Protein AF-A0A414M1F5-F1 (afdb_monomer_lite)

Structure (mmCIF, N/CA/C/O backbone):
data_AF-A0A414M1F5-F1
#
_entry.id   AF-A0A414M1F5-F1
#
loop_
_atom_site.group_PDB
_atom_site.id
_atom_site.type_symbol
_atom_site.label_atom_id
_atom_site.label_alt_id
_atom_site.label_comp_id
_atom_site.label_asym_id
_atom_site.label_entity_id
_atom_site.label_seq_id
_atom_site.pdbx_PDB_ins_code
_atom_site.Cartn_x
_atom_site.Cartn_y
_atom_site.Cartn_z
_atom_site.occupancy
_atom_site.B_iso_or_equiv
_atom_site.auth_seq_id
_atom_site.auth_comp_id
_atom_site.auth_asym_id
_atom_site.auth_atom_id
_atom_site.pdbx_PDB_model_num
ATOM 1 N N . MET A 1 1 ? 7.563 -24.458 -7.214 1.00 46.31 1 MET A N 1
ATOM 2 C CA . MET A 1 1 ? 6.543 -23.396 -7.310 1.00 46.31 1 MET A CA 1
ATOM 3 C C . MET A 1 1 ? 5.554 -23.641 -6.189 1.00 46.31 1 MET A C 1
ATOM 5 O O . MET A 1 1 ? 4.882 -24.664 -6.227 1.00 46.31 1 MET A O 1
ATOM 9 N N . GLN A 1 2 ? 5.560 -22.807 -5.148 1.00 56.53 2 GLN A N 1
ATOM 10 C CA . GLN A 1 2 ? 4.438 -22.775 -4.206 1.00 56.53 2 GLN A CA 1
ATOM 11 C C . GLN A 1 2 ? 3.261 -22.106 -4.922 1.00 56.53 2 GLN A C 1
ATOM 13 O O . GLN A 1 2 ? 3.472 -21.216 -5.740 1.00 56.53 2 GLN A O 1
ATOM 18 N N . ALA A 1 3 ? 2.054 -22.617 -4.702 1.00 73.62 3 ALA A N 1
ATOM 19 C CA . ALA A 1 3 ? 0.845 -22.009 -5.234 1.00 73.62 3 ALA A CA 1
ATOM 20 C C . ALA A 1 3 ? 0.435 -20.834 -4.340 1.00 73.62 3 ALA A C 1
ATOM 22 O O . ALA A 1 3 ? 0.596 -20.912 -3.120 1.00 73.62 3 ALA A O 1
ATOM 23 N N . GLN A 1 4 ? -0.138 -19.795 -4.949 1.00 88.19 4 GLN A N 1
ATOM 24 C CA . GLN A 1 4 ? -0.759 -18.681 -4.243 1.00 88.19 4 GLN A CA 1
ATOM 25 C C . GLN A 1 4 ? -1.684 -19.191 -3.128 1.00 88.19 4 GLN A C 1
ATOM 27 O O . GLN A 1 4 ? -2.589 -19.995 -3.374 1.00 88.19 4 GLN A O 1
ATOM 32 N N . THR A 1 5 ? -1.492 -18.695 -1.907 1.00 95.50 5 THR A N 1
ATOM 33 C CA . THR A 1 5 ? -2.385 -18.970 -0.779 1.00 95.50 5 THR A CA 1
ATOM 34 C C . THR A 1 5 ? -3.384 -17.830 -0.629 1.00 95.50 5 THR A C 1
ATOM 36 O O . THR A 1 5 ? -3.010 -16.667 -0.485 1.00 95.50 5 THR A O 1
ATOM 39 N N . VAL A 1 6 ? -4.673 -18.169 -0.647 1.00 96.81 6 VAL A N 1
ATOM 40 C CA . VAL A 1 6 ? -5.775 -17.216 -0.474 1.00 96.81 6 VAL A CA 1
ATOM 41 C C . VAL A 1 6 ? -6.563 -17.593 0.771 1.00 96.81 6 VAL A C 1
ATOM 43 O O . VAL A 1 6 ? -7.224 -18.630 0.811 1.00 96.81 6 VAL A O 1
ATOM 46 N N . VAL A 1 7 ? -6.511 -16.741 1.792 1.00 97.75 7 VAL A N 1
ATOM 47 C CA . VAL A 1 7 ? -7.348 -16.872 2.988 1.00 97.75 7 VAL A CA 1
ATOM 48 C C . VAL A 1 7 ? -8.573 -15.982 2.818 1.00 97.75 7 VAL A C 1
ATOM 50 O O . VAL A 1 7 ? -8.458 -14.765 2.663 1.00 97.75 7 VAL A O 1
ATOM 53 N N . HIS A 1 8 ? -9.753 -16.596 2.841 1.00 97.56 8 HIS A N 1
ATOM 54 C CA . HIS A 1 8 ? -11.030 -15.901 2.694 1.00 97.56 8 HIS A CA 1
ATOM 55 C C . HIS A 1 8 ? -11.435 -15.155 3.976 1.00 97.56 8 HIS A C 1
ATOM 57 O O . HIS A 1 8 ? -11.088 -15.616 5.070 1.00 97.56 8 HIS A O 1
ATOM 63 N N . PRO A 1 9 ? -12.207 -14.054 3.861 1.00 97.50 9 PRO A N 1
ATOM 64 C CA . PRO A 1 9 ? -12.799 -13.349 4.993 1.00 97.50 9 PRO A CA 1
ATOM 65 C C . PRO A 1 9 ? -13.474 -14.285 6.001 1.00 97.50 9 PRO A C 1
ATOM 67 O O . PRO A 1 9 ? -14.174 -15.219 5.603 1.00 97.50 9 PRO A O 1
ATOM 70 N N . SER A 1 10 ? -13.292 -14.029 7.300 1.00 97.06 10 SER A N 1
ATOM 71 C CA . SER A 1 10 ? -13.981 -14.803 8.349 1.00 97.06 10 SER A CA 1
ATOM 72 C C . SER A 1 10 ? -15.424 -14.334 8.583 1.00 97.06 10 SER A C 1
ATOM 74 O O . SER A 1 10 ? -16.240 -15.064 9.147 1.00 97.06 10 SER A O 1
ATOM 76 N N . ILE A 1 11 ? -15.753 -13.134 8.097 1.00 96.88 11 ILE A N 1
ATOM 77 C CA . ILE A 1 11 ? -17.071 -12.505 8.189 1.00 96.88 11 ILE A CA 1
ATOM 78 C C . ILE A 1 11 ? -17.632 -12.196 6.799 1.00 96.88 11 ILE A C 1
ATOM 80 O O . ILE A 1 11 ? -16.890 -12.024 5.833 1.00 96.88 11 ILE A O 1
ATOM 84 N N . LYS A 1 12 ? -18.961 -12.096 6.697 1.00 95.12 12 LYS A N 1
ATOM 85 C CA . LYS A 1 12 ? -19.650 -11.649 5.479 1.00 95.12 12 LYS A CA 1
ATOM 86 C C . LYS A 1 12 ? -20.003 -10.174 5.595 1.00 95.12 12 LYS A C 1
ATOM 88 O O . LYS A 1 12 ? -20.662 -9.775 6.551 1.00 95.12 12 LYS A O 1
ATOM 93 N N . THR A 1 13 ? -19.606 -9.393 4.604 1.00 96.75 13 THR A N 1
ATOM 94 C CA . THR A 1 13 ? -19.747 -7.932 4.583 1.00 96.75 13 THR A CA 1
ATOM 95 C C . THR A 1 13 ? -20.212 -7.478 3.204 1.00 96.75 13 THR A C 1
ATOM 97 O O . THR A 1 13 ? -20.146 -8.250 2.251 1.00 96.75 13 THR A O 1
ATOM 100 N N . LYS A 1 14 ? -20.740 -6.252 3.090 1.00 96.81 14 LYS A N 1
ATOM 101 C CA . LYS A 1 14 ? -21.247 -5.727 1.805 1.00 96.81 14 LYS A CA 1
ATOM 102 C C . LYS A 1 14 ? -20.139 -5.556 0.768 1.00 96.81 14 LYS A C 1
ATOM 104 O O . LYS A 1 14 ? -20.371 -5.753 -0.414 1.00 96.81 14 LYS A O 1
ATOM 109 N N . THR A 1 15 ? -18.955 -5.200 1.233 1.00 98.25 15 THR A N 1
ATOM 110 C CA . THR A 1 15 ? -17.726 -5.018 0.463 1.00 98.25 15 THR A CA 1
ATOM 111 C C . THR A 1 15 ? -16.600 -5.759 1.170 1.00 98.25 15 THR A C 1
ATOM 113 O O . THR A 1 15 ? -16.768 -6.219 2.305 1.00 98.25 15 THR A O 1
ATOM 116 N N . THR A 1 16 ? -15.467 -5.934 0.500 1.00 98.50 16 THR A N 1
ATOM 117 C CA . THR A 1 16 ? -14.313 -6.641 1.061 1.00 98.50 16 THR A CA 1
ATOM 118 C C . THR A 1 16 ? -13.025 -5.857 0.892 1.00 98.50 16 THR A C 1
ATOM 120 O O . THR A 1 16 ? -12.917 -4.966 0.054 1.00 98.50 16 THR A O 1
ATOM 123 N N . PHE A 1 17 ? -12.031 -6.222 1.689 1.00 98.69 17 PHE A N 1
ATOM 124 C CA . PHE A 1 17 ? -10.688 -5.664 1.658 1.00 98.69 17 PHE A CA 1
ATOM 125 C C . PHE A 1 17 ? -9.662 -6.763 1.377 1.00 98.69 17 PHE A C 1
ATOM 127 O O . PHE A 1 17 ? -9.921 -7.935 1.659 1.00 98.69 17 PHE A O 1
ATOM 134 N N . ALA A 1 18 ? -8.492 -6.413 0.847 1.00 98.75 18 ALA A N 1
ATOM 135 C CA . ALA A 1 18 ? -7.411 -7.368 0.608 1.00 98.75 18 ALA A CA 1
ATOM 136 C C . ALA A 1 18 ? -6.097 -6.925 1.255 1.00 98.75 18 ALA A C 1
ATOM 138 O O . ALA A 1 18 ? -5.624 -5.810 1.055 1.00 98.75 18 ALA A O 1
ATOM 139 N N . ILE A 1 19 ? -5.462 -7.841 1.978 1.00 98.81 19 ILE A N 1
ATOM 140 C CA . ILE A 1 19 ? -4.058 -7.740 2.364 1.00 98.81 19 ILE A CA 1
ATOM 141 C C . ILE A 1 19 ? -3.258 -8.572 1.366 1.00 98.81 19 ILE A C 1
ATOM 143 O O . ILE A 1 19 ? -3.461 -9.781 1.272 1.00 98.81 19 ILE A O 1
ATOM 147 N N . VAL A 1 20 ? -2.355 -7.933 0.630 1.00 98.75 20 VAL A N 1
ATOM 148 C CA . VAL A 1 20 ? -1.425 -8.596 -0.291 1.00 98.75 20 VAL A CA 1
ATOM 149 C C . VAL A 1 20 ? -0.049 -8.594 0.352 1.00 98.75 20 VAL A C 1
ATOM 151 O O . VAL A 1 20 ? 0.476 -7.524 0.657 1.00 98.75 20 VAL A O 1
ATOM 154 N N . VAL A 1 21 ? 0.539 -9.767 0.568 1.00 98.56 21 VAL A N 1
ATOM 155 C CA . VAL A 1 21 ? 1.833 -9.900 1.250 1.00 98.56 21 VAL A CA 1
ATOM 156 C C . VAL A 1 21 ? 2.727 -10.914 0.548 1.00 98.56 21 VAL A C 1
ATOM 158 O O . VAL A 1 21 ? 2.237 -11.914 0.020 1.00 98.56 21 VAL A O 1
ATOM 161 N N . ASP A 1 22 ? 4.034 -10.648 0.511 1.00 97.06 22 ASP A N 1
ATOM 162 C CA . ASP A 1 22 ? 5.004 -11.625 0.024 1.00 97.06 22 ASP A CA 1
ATOM 163 C C . ASP A 1 22 ? 5.234 -12.743 1.055 1.00 97.06 22 ASP A C 1
ATOM 165 O O . ASP A 1 22 ? 5.159 -12.519 2.267 1.00 97.06 22 ASP A O 1
ATOM 169 N N . GLN A 1 23 ? 5.532 -13.954 0.580 1.00 96.75 23 GLN A N 1
ATOM 170 C CA . GLN A 1 23 ? 5.700 -15.130 1.437 1.00 96.75 23 GLN A CA 1
ATOM 171 C C . GLN A 1 23 ? 6.713 -14.894 2.564 1.00 96.75 23 GLN A C 1
ATOM 173 O O . GLN A 1 23 ? 6.471 -15.285 3.704 1.00 96.75 23 GLN A O 1
ATOM 178 N N . LYS A 1 24 ? 7.830 -14.216 2.275 1.00 95.88 24 LYS A N 1
ATOM 179 C CA . LYS A 1 24 ? 8.897 -14.032 3.257 1.00 95.88 24 LYS A CA 1
ATOM 180 C C . LYS A 1 24 ? 8.472 -13.077 4.373 1.00 95.88 24 LYS A C 1
ATOM 182 O O . LYS A 1 24 ? 8.714 -13.373 5.543 1.00 95.88 24 LYS A O 1
ATOM 187 N N . SER A 1 25 ? 7.821 -11.966 4.036 1.00 96.81 25 SER A N 1
ATOM 188 C CA . SER A 1 25 ? 7.257 -11.045 5.029 1.00 96.81 25 SER A CA 1
ATOM 189 C C . SER A 1 25 ? 6.137 -11.692 5.838 1.00 96.81 25 SER A C 1
ATOM 191 O O . SER A 1 25 ? 6.035 -11.431 7.038 1.00 96.81 25 SER A O 1
ATOM 193 N N . TYR A 1 26 ? 5.328 -12.560 5.218 1.00 98.00 26 TYR A N 1
ATOM 194 C CA . TYR A 1 26 ? 4.320 -13.327 5.946 1.00 98.00 26 TYR A CA 1
ATOM 195 C C . TYR A 1 26 ? 4.962 -14.275 6.959 1.00 98.00 26 TYR A C 1
ATOM 197 O O . TYR A 1 26 ? 4.590 -14.245 8.126 1.00 98.00 26 TYR A O 1
ATOM 205 N N . ASP A 1 27 ? 5.968 -15.052 6.559 1.00 97.69 27 ASP A N 1
ATOM 206 C CA . ASP A 1 27 ? 6.644 -15.997 7.454 1.00 97.69 27 ASP A CA 1
ATOM 207 C C . ASP A 1 27 ? 7.286 -15.296 8.665 1.00 97.69 27 ASP A C 1
ATOM 209 O O . ASP A 1 27 ? 7.247 -15.809 9.782 1.00 97.69 27 ASP A O 1
ATOM 213 N N . GLU A 1 28 ? 7.842 -14.099 8.461 1.00 97.94 28 GLU A N 1
ATOM 214 C CA . GLU A 1 28 ? 8.543 -13.329 9.497 1.00 97.94 28 GLU A CA 1
ATOM 215 C C . GLU A 1 28 ? 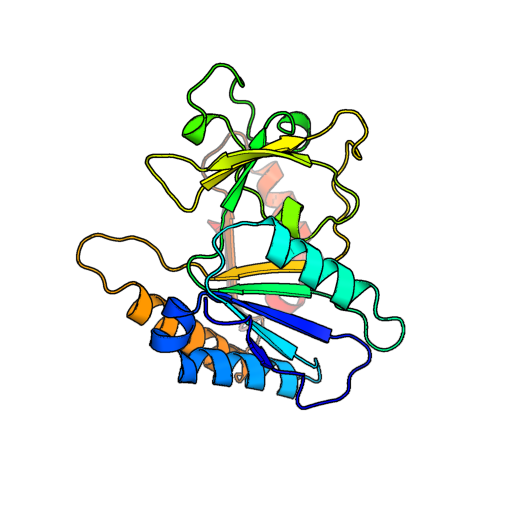7.618 -12.510 10.418 1.00 97.94 28 GLU A C 1
ATOM 217 O O . GLU A 1 28 ? 8.030 -12.122 11.517 1.00 97.94 28 GLU A O 1
ATOM 222 N N . ALA A 1 29 ? 6.392 -12.202 9.985 1.00 98.12 29 ALA A N 1
ATOM 223 C CA . ALA A 1 29 ? 5.456 -11.330 10.708 1.00 98.12 29 ALA A CA 1
ATOM 224 C C . ALA A 1 29 ? 4.023 -11.890 10.766 1.00 98.12 29 ALA A C 1
ATOM 226 O O . ALA A 1 29 ? 3.057 -11.134 10.903 1.00 98.12 29 ALA A O 1
ATOM 227 N N . LYS A 1 30 ? 3.875 -13.216 10.657 1.00 98.25 30 LYS A N 1
ATOM 228 C CA . LYS A 1 30 ? 2.584 -13.912 10.556 1.00 98.25 30 LYS A CA 1
ATOM 229 C C . LYS A 1 30 ? 1.593 -13.484 11.631 1.00 98.25 30 LYS A C 1
ATOM 231 O O . LYS A 1 30 ? 0.482 -13.076 11.310 1.00 98.25 30 LYS A O 1
ATOM 236 N N . SER A 1 31 ? 2.002 -13.539 12.900 1.00 98.44 31 SER A N 1
ATOM 237 C CA . SER A 1 31 ? 1.142 -13.184 14.036 1.00 98.44 31 SER A CA 1
ATOM 238 C C . SER A 1 31 ? 0.612 -11.756 13.949 1.00 98.44 31 SER A C 1
ATOM 240 O O . SER A 1 31 ? -0.554 -11.502 14.245 1.00 98.44 31 SER A O 1
ATOM 242 N N . GLU A 1 32 ? 1.457 -10.817 13.537 1.00 98.69 32 GLU A N 1
ATOM 243 C CA . GLU A 1 32 ? 1.132 -9.403 13.438 1.00 98.69 32 GLU A CA 1
ATOM 244 C C . GLU A 1 32 ? 0.239 -9.109 12.228 1.00 98.69 32 GLU A C 1
ATOM 246 O O . GLU A 1 32 ? -0.694 -8.314 12.345 1.00 98.69 32 GLU A O 1
ATOM 251 N N . ILE A 1 33 ? 0.469 -9.778 11.095 1.00 98.69 33 ILE A N 1
ATOM 252 C CA . ILE A 1 33 ? -0.379 -9.676 9.899 1.00 98.69 33 ILE A CA 1
ATOM 253 C C . ILE A 1 33 ? -1.763 -10.275 10.171 1.00 98.69 33 ILE A C 1
ATOM 255 O O . ILE A 1 33 ? -2.776 -9.644 9.863 1.00 98.69 33 ILE A O 1
ATOM 259 N N . ASP A 1 34 ? -1.827 -11.448 10.805 1.00 98.56 34 ASP A N 1
ATOM 260 C CA . ASP A 1 34 ? -3.087 -12.102 11.167 1.00 98.56 34 ASP A CA 1
ATOM 261 C C . ASP A 1 34 ? -3.871 -11.263 12.200 1.00 98.56 34 ASP A C 1
ATOM 263 O O . ASP A 1 34 ? -5.095 -11.110 12.095 1.00 98.56 34 ASP A O 1
ATOM 267 N N . ALA A 1 35 ? -3.181 -10.644 13.167 1.00 98.56 35 ALA A N 1
ATOM 268 C CA . ALA A 1 35 ? -3.791 -9.714 14.119 1.00 98.56 35 ALA A CA 1
ATOM 269 C C . ALA A 1 35 ? -4.300 -8.435 13.436 1.00 98.56 35 ALA A C 1
ATOM 271 O O . ALA A 1 35 ? -5.403 -7.972 13.739 1.00 98.56 35 ALA A O 1
ATOM 272 N N . TYR A 1 36 ? -3.534 -7.889 12.488 1.00 98.56 36 TYR A N 1
ATOM 273 C CA . TYR A 1 36 ? -3.937 -6.731 11.696 1.00 98.56 36 TYR A CA 1
ATOM 274 C C . TYR A 1 36 ? -5.187 -7.024 10.867 1.00 98.56 36 TYR A C 1
ATOM 276 O O . TYR A 1 36 ? -6.175 -6.295 10.982 1.00 98.56 36 TYR A O 1
ATOM 284 N N . ARG A 1 37 ? -5.210 -8.151 10.149 1.00 98.50 37 ARG A N 1
ATOM 285 C CA . ARG A 1 37 ? -6.401 -8.650 9.452 1.00 98.50 37 ARG A CA 1
ATOM 286 C C . ARG A 1 37 ? -7.607 -8.753 10.384 1.00 98.50 37 ARG A C 1
ATOM 288 O O . ARG A 1 37 ? -8.668 -8.211 10.088 1.00 98.50 37 ARG A O 1
ATOM 295 N N . THR A 1 38 ? -7.429 -9.402 11.534 1.00 98.31 38 THR A N 1
ATOM 296 C CA . THR A 1 38 ? -8.493 -9.576 12.533 1.00 98.31 38 THR A CA 1
ATOM 297 C C . THR A 1 38 ? -9.021 -8.228 13.034 1.00 98.31 38 THR A C 1
ATOM 299 O O . THR A 1 38 ? -10.219 -8.077 13.258 1.00 98.31 38 THR A O 1
ATOM 302 N N . SER A 1 39 ? -8.151 -7.226 13.202 1.00 97.88 39 SER A N 1
ATOM 303 C CA . SER A 1 39 ? -8.564 -5.881 13.626 1.00 97.88 39 SER A CA 1
ATOM 304 C C . SER A 1 39 ? -9.438 -5.162 12.593 1.00 97.88 39 SER A C 1
ATOM 306 O O . SER A 1 39 ? -10.315 -4.397 12.981 1.00 97.88 39 SER A O 1
ATOM 308 N N . ILE A 1 40 ? -9.239 -5.426 11.297 1.00 97.75 40 ILE A N 1
ATOM 309 C CA . ILE A 1 40 ? -10.083 -4.887 10.220 1.00 97.75 40 ILE A CA 1
ATOM 310 C C . ILE A 1 40 ? -11.445 -5.586 10.228 1.00 97.75 40 ILE A C 1
ATOM 312 O O . ILE A 1 40 ? -12.479 -4.923 10.214 1.00 97.75 40 ILE A O 1
ATOM 316 N N . GLU A 1 41 ? -11.462 -6.915 10.341 1.00 97.94 41 GLU A N 1
ATOM 317 C CA . GLU A 1 41 ? -12.718 -7.673 10.370 1.00 97.94 41 GLU A CA 1
ATOM 318 C C . GLU A 1 41 ? -13.579 -7.335 11.597 1.00 97.94 41 GLU A C 1
ATOM 320 O O . GLU A 1 41 ? -14.802 -7.276 11.490 1.00 97.94 41 GLU A O 1
ATOM 325 N N . LYS A 1 42 ? -12.974 -7.015 12.7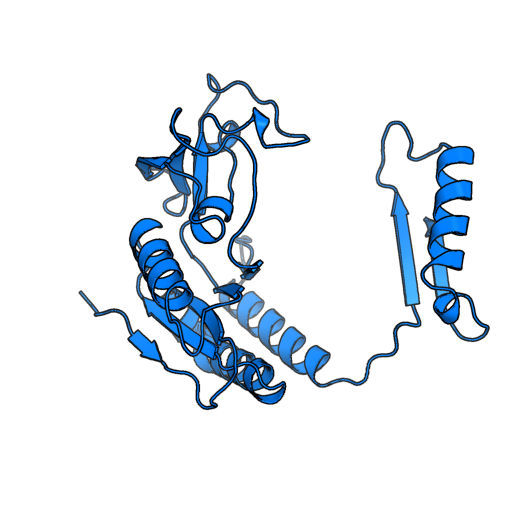47 1.00 96.31 42 LYS A N 1
ATOM 326 C CA . LYS A 1 42 ? -13.711 -6.545 13.936 1.00 96.31 42 LYS A CA 1
ATOM 327 C C . LYS A 1 42 ? -14.528 -5.269 13.701 1.00 96.31 42 LYS A C 1
ATOM 329 O O . LYS A 1 42 ? -15.514 -5.066 14.401 1.00 96.31 42 LYS A O 1
ATOM 334 N N . GLU A 1 43 ? -14.153 -4.440 12.729 1.00 94.19 43 GLU A N 1
ATOM 335 C CA . GLU A 1 43 ? -14.904 -3.236 12.341 1.00 94.19 43 GLU A CA 1
ATOM 336 C C . GLU A 1 43 ? -15.947 -3.497 11.247 1.00 94.19 43 GLU A C 1
ATOM 338 O O . GLU A 1 43 ? -16.596 -2.571 10.769 1.00 94.19 43 GLU A O 1
ATOM 343 N N . GLY A 1 44 ? -16.148 -4.760 10.865 1.00 96.62 44 GLY A N 1
ATOM 344 C CA . GLY A 1 44 ? -17.172 -5.136 9.898 1.00 96.62 44 GLY A CA 1
ATOM 345 C C . GLY A 1 44 ? -16.728 -5.020 8.443 1.00 96.62 44 GLY A C 1
ATOM 346 O O . GLY A 1 44 ? -17.583 -4.834 7.578 1.00 96.62 44 GLY A O 1
ATOM 347 N N . LEU A 1 45 ? -15.428 -5.171 8.160 1.00 97.94 45 LEU A N 1
ATOM 348 C CA . LEU A 1 45 ? -14.891 -5.250 6.799 1.00 97.94 45 LEU A CA 1
ATOM 349 C C . LEU A 1 45 ? -14.189 -6.596 6.557 1.00 97.94 45 LEU A C 1
ATOM 351 O O . LEU A 1 45 ? -13.091 -6.852 7.055 1.00 97.94 45 LEU A O 1
ATOM 355 N N . GLY A 1 46 ? -14.840 -7.482 5.800 1.00 98.31 46 GLY A N 1
ATOM 356 C CA . GLY A 1 46 ? -14.337 -8.818 5.495 1.00 98.31 46 GLY A CA 1
ATOM 357 C C . GLY A 1 46 ? -13.040 -8.736 4.702 1.00 98.31 46 GLY A C 1
ATOM 358 O O . GLY A 1 46 ? -12.989 -8.066 3.672 1.00 98.31 46 GLY A O 1
ATOM 359 N N . THR A 1 47 ? -11.989 -9.406 5.181 1.00 98.69 47 THR A N 1
ATOM 360 C CA . THR A 1 47 ? -10.634 -9.179 4.671 1.00 98.69 47 THR A CA 1
ATOM 361 C C . THR A 1 47 ? -10.005 -10.456 4.126 1.00 98.69 47 THR A C 1
ATOM 363 O O . THR A 1 47 ? -9.781 -11.423 4.862 1.00 98.69 47 THR A O 1
ATOM 366 N N . TYR A 1 48 ? -9.680 -10.445 2.835 1.00 98.69 48 TYR A N 1
ATOM 367 C CA . TYR A 1 48 ? -8.834 -11.440 2.187 1.00 98.69 48 TYR A CA 1
ATOM 368 C C . TYR A 1 48 ? -7.376 -11.262 2.606 1.00 98.69 48 TYR A C 1
ATOM 370 O O . TYR A 1 48 ? -6.903 -10.140 2.785 1.00 98.69 48 TYR A O 1
ATOM 378 N N . LEU A 1 49 ? -6.646 -12.368 2.696 1.00 98.69 49 LEU A N 1
ATOM 379 C CA . LEU A 1 49 ? -5.192 -12.365 2.814 1.00 98.69 49 LEU A CA 1
ATOM 380 C C . LEU A 1 49 ? -4.610 -13.187 1.660 1.00 98.69 49 LEU A C 1
ATOM 382 O O . LEU A 1 49 ? -4.836 -14.395 1.571 1.00 98.69 49 LEU A O 1
ATOM 386 N N . LEU A 1 50 ? -3.924 -12.492 0.752 1.00 98.56 50 LEU A N 1
ATOM 387 C CA . LEU A 1 50 ? -3.309 -13.024 -0.460 1.00 98.56 50 LEU A CA 1
ATOM 388 C C . LEU A 1 50 ? -1.800 -13.141 -0.224 1.00 98.56 50 LEU A C 1
ATOM 390 O O . LEU A 1 50 ? -1.113 -12.126 -0.090 1.00 98.56 50 LEU A O 1
ATOM 394 N N . ILE A 1 51 ? -1.302 -14.373 -0.169 1.00 98.38 51 ILE A N 1
ATOM 395 C CA . ILE A 1 51 ? 0.093 -14.688 0.147 1.00 98.38 51 ILE A CA 1
ATOM 396 C C . ILE A 1 51 ? 0.695 -15.418 -1.046 1.00 98.38 51 ILE A C 1
ATOM 398 O O . ILE A 1 51 ? 0.169 -16.446 -1.477 1.00 98.38 51 ILE A O 1
ATOM 402 N N . ASP A 1 52 ? 1.790 -14.889 -1.576 1.00 97.56 52 ASP A N 1
ATOM 403 C CA . ASP A 1 52 ? 2.547 -15.540 -2.641 1.00 97.56 52 ASP A CA 1
ATOM 404 C C . ASP A 1 52 ? 3.991 -15.028 -2.671 1.00 97.56 52 ASP A C 1
ATOM 406 O O . ASP A 1 52 ? 4.337 -14.032 -2.035 1.00 97.56 52 ASP A O 1
ATOM 410 N N . ASP A 1 53 ? 4.843 -15.677 -3.451 1.00 95.56 53 ASP A N 1
ATOM 411 C CA . ASP A 1 53 ? 6.139 -15.140 -3.842 1.00 95.56 53 ASP A CA 1
ATOM 412 C C . ASP A 1 53 ? 5.974 -14.230 -5.072 1.00 95.56 53 ASP A C 1
ATOM 414 O O . ASP A 1 53 ? 6.251 -14.609 -6.215 1.00 95.56 53 ASP A O 1
ATOM 418 N N 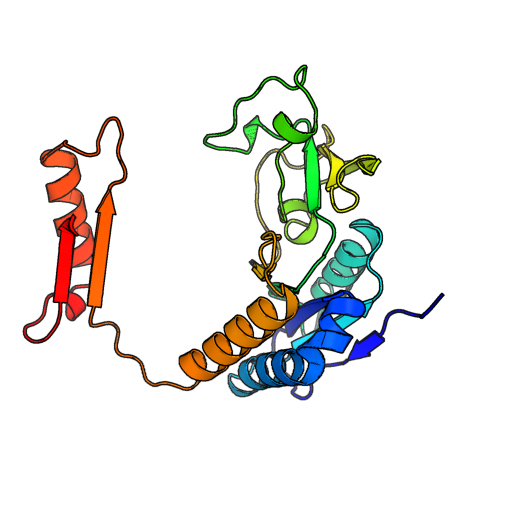. TRP A 1 54 ? 5.456 -13.020 -4.841 1.00 95.94 54 TRP A N 1
ATOM 419 C CA . TRP A 1 54 ? 5.100 -12.063 -5.889 1.00 95.94 54 TRP A CA 1
ATOM 420 C C . TRP A 1 54 ? 6.314 -11.587 -6.694 1.00 95.94 54 TRP A C 1
ATOM 422 O O . TRP A 1 54 ? 6.943 -10.579 -6.383 1.00 95.94 54 TRP A O 1
ATOM 432 N N . LYS A 1 55 ? 6.628 -12.281 -7.791 1.00 94.62 55 LYS A N 1
ATOM 433 C CA . LYS A 1 55 ? 7.734 -11.900 -8.690 1.00 94.62 55 LYS A CA 1
ATOM 434 C C . LYS A 1 55 ? 7.389 -10.803 -9.683 1.00 94.62 55 LYS A C 1
ATOM 436 O O . LYS A 1 55 ? 8.285 -10.275 -10.333 1.00 94.62 55 LYS A O 1
ATOM 441 N N . ARG A 1 56 ? 6.104 -10.525 -9.885 1.00 96.25 56 ARG A N 1
ATOM 442 C CA . ARG A 1 56 ? 5.613 -9.624 -10.927 1.00 96.25 56 ARG A CA 1
ATOM 443 C C . ARG A 1 56 ? 4.374 -8.858 -10.454 1.00 96.25 56 ARG A C 1
ATOM 445 O O . ARG A 1 56 ? 3.610 -9.412 -9.666 1.00 96.25 56 ARG A O 1
ATOM 452 N N . PRO A 1 57 ? 4.151 -7.623 -10.940 1.00 97.81 57 PRO A N 1
ATOM 453 C CA . PRO A 1 57 ? 2.932 -6.870 -10.656 1.00 97.81 57 PRO A CA 1
ATOM 454 C C . PRO A 1 57 ? 1.653 -7.501 -11.226 1.00 97.81 57 PRO A C 1
ATOM 456 O O . PRO A 1 57 ? 0.599 -7.422 -10.598 1.00 97.81 57 PRO A O 1
ATOM 459 N N . GLU A 1 58 ? 1.724 -8.118 -12.410 1.00 97.62 58 GLU A N 1
ATOM 460 C CA . GLU A 1 58 ? 0.538 -8.557 -13.159 1.00 97.62 58 GLU A CA 1
ATOM 461 C C . GLU A 1 58 ? -0.371 -9.518 -12.364 1.00 97.62 58 GLU A C 1
ATOM 463 O O . GLU A 1 58 ? -1.561 -9.218 -12.249 1.00 97.62 58 GLU A O 1
ATOM 468 N N . PRO A 1 59 ? 0.143 -10.592 -11.723 1.00 97.25 59 PRO A N 1
ATOM 469 C CA . PRO A 1 59 ? -0.705 -11.528 -10.980 1.00 97.25 59 PRO A CA 1
ATOM 470 C C . PRO A 1 59 ? -1.443 -10.887 -9.799 1.00 97.25 59 PRO A C 1
ATOM 472 O O . PRO A 1 59 ? -2.569 -11.270 -9.494 1.00 97.25 59 PRO A O 1
ATOM 475 N N . ILE A 1 60 ? -0.839 -9.889 -9.141 1.00 98.31 60 ILE A N 1
ATOM 476 C CA . ILE A 1 60 ? -1.505 -9.146 -8.062 1.00 98.31 60 ILE A CA 1
ATOM 477 C C . ILE A 1 60 ? -2.694 -8.383 -8.640 1.00 98.31 60 ILE A C 1
ATOM 479 O O . ILE A 1 60 ? -3.806 -8.487 -8.127 1.00 98.31 60 ILE A O 1
ATOM 483 N N . ARG A 1 61 ? -2.468 -7.635 -9.727 1.00 98.38 61 ARG A N 1
ATOM 484 C CA . ARG A 1 61 ? -3.506 -6.821 -10.366 1.00 98.38 61 ARG A CA 1
ATOM 485 C C . ARG A 1 61 ? -4.675 -7.676 -10.849 1.00 98.38 61 ARG A C 1
ATOM 487 O O . ARG A 1 61 ? -5.819 -7.315 -10.600 1.00 98.38 61 ARG A O 1
ATOM 494 N N . GLU A 1 62 ? -4.399 -8.816 -11.479 1.00 97.69 62 GLU A N 1
ATOM 495 C CA . GLU A 1 62 ? -5.430 -9.762 -11.932 1.00 97.69 62 GLU A CA 1
ATOM 496 C C . GLU A 1 62 ? -6.317 -10.248 -10.777 1.00 97.69 62 GLU A C 1
ATOM 498 O O . GLU A 1 62 ? -7.540 -10.308 -10.911 1.00 97.69 62 GLU A O 1
ATOM 503 N N . GLN A 1 63 ? -5.720 -10.543 -9.619 1.00 97.88 63 GLN A N 1
ATOM 504 C CA . GLN A 1 63 ? -6.470 -10.954 -8.430 1.00 97.88 63 GLN A CA 1
ATOM 505 C C . GLN A 1 63 ? -7.324 -9.816 -7.866 1.00 97.88 63 GLN A C 1
ATOM 507 O O . GLN A 1 63 ? -8.480 -10.044 -7.514 1.00 97.88 63 GLN A O 1
ATOM 512 N N . LEU A 1 64 ? -6.790 -8.593 -7.805 1.00 98.62 64 LEU A N 1
ATOM 513 C CA . LEU A 1 64 ? -7.541 -7.430 -7.326 1.00 98.62 64 LEU A CA 1
ATOM 514 C C . LEU A 1 64 ? -8.742 -7.121 -8.231 1.00 98.62 64 LEU A C 1
ATOM 516 O O . LEU A 1 64 ? -9.843 -6.942 -7.714 1.00 98.62 64 LEU A O 1
ATOM 520 N N . VAL A 1 65 ? -8.558 -7.149 -9.557 1.00 98.50 65 VAL A N 1
ATOM 521 C CA . VAL A 1 65 ? -9.647 -6.980 -10.538 1.00 98.50 65 VAL A CA 1
ATOM 522 C C . VAL A 1 65 ? -10.717 -8.049 -10.332 1.00 98.50 65 VAL A C 1
ATOM 524 O O . VAL A 1 65 ? -11.887 -7.726 -10.152 1.00 98.50 65 VAL A O 1
ATOM 527 N N . LYS A 1 66 ? -10.318 -9.324 -10.252 1.00 98.00 66 LYS A N 1
ATOM 528 C CA . LYS A 1 66 ? -11.253 -10.438 -10.051 1.00 98.00 66 LYS A CA 1
ATOM 529 C C . LYS A 1 66 ? -12.061 -10.312 -8.755 1.00 98.00 66 LYS A C 1
ATOM 531 O O . LYS A 1 66 ? -13.239 -10.665 -8.725 1.00 98.00 66 LYS A O 1
ATOM 536 N N . LEU A 1 67 ? -11.435 -9.863 -7.665 1.00 98.19 67 LEU A N 1
ATOM 537 C CA . LEU A 1 67 ? -12.129 -9.641 -6.393 1.00 98.19 67 LEU A CA 1
ATOM 538 C C . LEU A 1 67 ? -13.058 -8.420 -6.457 1.00 98.19 67 LEU A C 1
ATOM 540 O O . LEU A 1 67 ? -14.131 -8.441 -5.854 1.00 98.19 67 LEU A O 1
ATOM 544 N N . HIS A 1 68 ? -12.672 -7.376 -7.190 1.00 98.38 68 HIS A N 1
ATOM 545 C CA . HIS A 1 68 ? -13.494 -6.188 -7.405 1.00 98.38 68 HIS A CA 1
ATOM 546 C C . HIS A 1 68 ? -14.744 -6.479 -8.246 1.00 98.38 68 HIS A C 1
ATOM 548 O O . HIS A 1 68 ? -15.826 -6.014 -7.907 1.00 98.38 68 HIS A O 1
ATOM 554 N N . GLU A 1 69 ? -14.628 -7.323 -9.272 1.00 97.69 69 GLU A N 1
ATOM 555 C CA . GLU A 1 69 ? -15.740 -7.733 -10.144 1.00 97.69 69 GLU A CA 1
ATOM 556 C C . GLU A 1 69 ? -16.776 -8.645 -9.453 1.00 97.69 69 GLU A C 1
ATOM 558 O O . GLU A 1 69 ? -17.786 -9.018 -10.052 1.00 97.69 69 GLU A O 1
ATOM 563 N N . ASN A 1 70 ? -16.567 -9.022 -8.187 1.00 95.75 70 ASN A N 1
ATOM 564 C CA . ASN A 1 70 ? -17.547 -9.801 -7.439 1.00 95.75 70 ASN A CA 1
ATOM 565 C C . ASN A 1 70 ? -18.823 -8.983 -7.176 1.00 95.75 70 ASN A C 1
ATOM 567 O O . ASN A 1 70 ? -18.846 -8.110 -6.316 1.00 95.75 70 ASN A O 1
ATOM 571 N N . GLU A 1 71 ? -19.922 -9.343 -7.840 1.00 93.25 71 GLU A N 1
ATOM 572 C CA . GLU A 1 71 ? -21.202 -8.621 -7.752 1.00 93.25 71 GLU A CA 1
ATOM 573 C C . GLU A 1 71 ? -21.815 -8.566 -6.343 1.00 93.25 71 GLU A C 1
ATOM 575 O O . GLU A 1 71 ? -22.593 -7.664 -6.035 1.00 93.25 71 GLU A O 1
ATOM 580 N N . LYS A 1 72 ? -21.521 -9.550 -5.484 1.00 94.56 72 LYS A N 1
ATOM 581 C CA . LYS A 1 72 ? -22.154 -9.663 -4.160 1.00 94.56 72 LYS A CA 1
ATOM 582 C C . LYS A 1 72 ? -21.380 -8.920 -3.088 1.00 94.56 72 LYS A C 1
ATOM 584 O O . LYS A 1 72 ? -21.990 -8.326 -2.203 1.00 94.56 72 LYS A O 1
ATOM 589 N N . THR A 1 73 ? -20.059 -9.045 -3.127 1.00 96.56 73 THR A N 1
ATOM 590 C CA . THR A 1 73 ? -19.153 -8.512 -2.110 1.00 96.56 73 THR A CA 1
ATOM 591 C C . THR A 1 73 ? -17.883 -7.988 -2.784 1.00 96.56 73 THR A C 1
ATOM 593 O O . THR A 1 73 ? -16.826 -8.616 -2.642 1.00 96.56 73 THR A O 1
ATOM 596 N N . PRO A 1 74 ? -17.977 -6.896 -3.562 1.00 97.94 74 PRO A N 1
ATOM 597 C CA . PRO A 1 74 ? -16.853 -6.388 -4.338 1.00 97.94 74 PRO A CA 1
ATOM 598 C C . PRO A 1 74 ? -15.720 -5.921 -3.424 1.00 97.94 74 PRO A C 1
ATOM 600 O O . PRO A 1 74 ? -15.941 -5.506 -2.281 1.00 97.94 74 PRO A O 1
ATOM 603 N N . LEU A 1 75 ? -14.493 -6.003 -3.928 1.00 98.56 75 LEU A N 1
ATOM 604 C CA . LEU A 1 75 ? -13.325 -5.410 -3.287 1.00 98.56 75 LEU A CA 1
ATOM 605 C C . LEU A 1 75 ? -13.422 -3.877 -3.322 1.00 98.56 75 LEU A C 1
ATOM 607 O O . LEU A 1 75 ? -13.540 -3.302 -4.402 1.00 98.56 75 LEU A O 1
ATOM 611 N N . GLU A 1 76 ? -13.338 -3.222 -2.163 1.00 98.56 76 GLU A N 1
ATOM 612 C CA . GLU A 1 76 ? -13.324 -1.752 -2.052 1.00 98.56 76 GLU A CA 1
ATOM 613 C C . GLU A 1 76 ? -11.919 -1.170 -1.847 1.00 98.56 76 GLU A C 1
ATOM 615 O O . GLU A 1 76 ? -11.676 -0.006 -2.167 1.00 98.56 76 GLU A O 1
ATOM 620 N N . GLY A 1 77 ? -10.977 -1.975 -1.349 1.00 98.56 77 GLY A N 1
ATOM 621 C CA . GLY A 1 77 ? -9.622 -1.516 -1.078 1.00 98.56 77 GLY A CA 1
ATOM 622 C C . GLY A 1 77 ? -8.613 -2.625 -0.829 1.00 98.56 77 GLY A C 1
ATOM 623 O O . GLY A 1 77 ? -8.968 -3.785 -0.603 1.00 98.56 77 GLY A O 1
ATOM 624 N N . CYS A 1 78 ? -7.333 -2.258 -0.832 1.00 98.75 78 CYS A N 1
ATOM 625 C CA . CYS A 1 78 ? -6.254 -3.170 -0.476 1.00 98.75 78 CYS A CA 1
ATOM 626 C C . CYS A 1 78 ? -5.084 -2.500 0.255 1.00 98.75 78 CYS A C 1
ATOM 628 O O . CYS A 1 78 ? -4.902 -1.283 0.233 1.00 98.75 78 CYS A O 1
ATOM 630 N N . VAL A 1 79 ? -4.241 -3.321 0.878 1.00 98.75 79 VAL A N 1
ATOM 631 C CA . VAL A 1 79 ? -2.934 -2.912 1.394 1.00 98.75 79 VAL A CA 1
ATOM 632 C C . VAL A 1 79 ? -1.852 -3.895 0.966 1.00 98.75 79 VAL A C 1
ATOM 634 O O . VAL A 1 79 ? -2.008 -5.109 1.090 1.00 98.75 79 VAL A O 1
ATOM 637 N N . PHE A 1 80 ? -0.742 -3.354 0.476 1.00 98.75 80 PHE A N 1
ATOM 638 C CA . PHE A 1 80 ? 0.461 -4.095 0.109 1.00 98.75 80 PHE A CA 1
ATOM 639 C C . PHE A 1 80 ? 1.416 -4.132 1.301 1.00 98.75 80 PHE A C 1
ATOM 641 O O . PHE A 1 80 ? 1.850 -3.079 1.764 1.00 98.75 80 PHE A O 1
ATOM 648 N N . ILE A 1 81 ? 1.754 -5.315 1.803 1.00 98.44 81 ILE A N 1
ATOM 649 C CA . ILE A 1 81 ? 2.636 -5.492 2.959 1.00 98.44 81 ILE A CA 1
ATOM 650 C C . ILE A 1 81 ? 3.927 -6.181 2.518 1.00 98.44 81 ILE A C 1
ATOM 652 O O . ILE A 1 81 ? 3.887 -7.222 1.869 1.00 98.44 81 ILE A O 1
ATOM 656 N N . GLY A 1 82 ? 5.070 -5.607 2.897 1.00 96.31 82 GLY A N 1
ATOM 657 C CA . GLY A 1 82 ? 6.385 -6.181 2.616 1.00 96.31 82 GLY A CA 1
ATOM 658 C C . GLY A 1 82 ? 6.954 -5.805 1.245 1.00 96.31 82 GLY A C 1
ATOM 659 O O . GLY A 1 82 ? 6.773 -4.684 0.749 1.00 96.31 82 GLY A O 1
ATOM 660 N N . ASP A 1 83 ? 7.663 -6.753 0.640 1.00 94.75 83 ASP A N 1
ATOM 661 C CA . ASP A 1 83 ? 8.436 -6.599 -0.594 1.00 94.75 83 ASP A CA 1
ATOM 662 C C . ASP A 1 83 ? 7.569 -6.865 -1.836 1.00 94.75 83 ASP A C 1
ATOM 664 O O . ASP A 1 83 ? 7.911 -7.628 -2.735 1.00 94.75 83 ASP A O 1
ATOM 668 N N . ILE A 1 84 ? 6.413 -6.204 -1.903 1.00 97.62 84 ILE A N 1
ATOM 669 C CA . ILE A 1 84 ? 5.539 -6.266 -3.079 1.00 97.62 84 ILE A CA 1
ATOM 670 C C . ILE A 1 84 ? 6.191 -5.513 -4.255 1.00 97.62 84 ILE A C 1
ATOM 672 O O . ILE A 1 84 ? 6.633 -4.374 -4.037 1.00 97.62 84 ILE A O 1
ATOM 676 N N . PRO A 1 85 ? 6.195 -6.060 -5.492 1.00 97.75 85 PRO A N 1
ATOM 677 C CA . PRO A 1 85 ? 6.732 -5.389 -6.675 1.00 97.75 85 PRO A CA 1
ATOM 678 C C . PRO A 1 85 ? 6.236 -3.948 -6.831 1.00 97.75 85 PRO A C 1
ATOM 680 O O . PRO A 1 85 ? 5.077 -3.629 -6.537 1.00 97.75 85 PRO A O 1
ATOM 683 N N . ILE A 1 86 ? 7.122 -3.073 -7.298 1.00 98.00 86 ILE A N 1
ATOM 684 C CA . ILE A 1 86 ? 6.896 -1.638 -7.467 1.00 98.00 86 ILE A CA 1
ATOM 685 C C . ILE A 1 86 ? 6.809 -1.331 -8.967 1.00 98.00 86 ILE A C 1
ATOM 687 O O . ILE A 1 86 ? 7.825 -1.368 -9.672 1.00 98.00 86 ILE A O 1
ATOM 691 N N . PRO A 1 87 ? 5.609 -1.002 -9.470 1.00 98.06 87 PRO A N 1
ATOM 692 C CA . PRO A 1 87 ? 5.418 -0.499 -10.820 1.00 98.06 87 PRO A CA 1
ATOM 693 C C . PRO A 1 87 ? 6.129 0.844 -11.006 1.00 98.06 87 PRO A C 1
ATOM 695 O O . PRO A 1 87 ? 5.797 1.843 -10.368 1.00 98.06 87 PRO A O 1
ATOM 698 N N . MET A 1 88 ? 7.113 0.864 -11.899 1.00 97.44 88 MET A N 1
ATOM 699 C CA . MET A 1 88 ? 7.872 2.044 -12.299 1.00 97.44 88 MET A CA 1
ATOM 700 C C . MET A 1 88 ? 7.341 2.529 -13.649 1.00 97.44 88 MET A C 1
ATOM 702 O O . MET A 1 88 ? 7.760 2.061 -14.712 1.00 97.44 88 MET A O 1
ATOM 706 N N . ILE A 1 89 ? 6.395 3.463 -13.603 1.00 95.56 89 ILE A N 1
ATOM 707 C CA . ILE A 1 89 ? 5.600 3.872 -14.761 1.00 95.56 89 ILE A CA 1
ATOM 708 C C . ILE A 1 89 ? 6.346 4.920 -15.591 1.00 95.56 89 ILE A C 1
ATOM 710 O O . ILE A 1 89 ? 6.815 5.945 -15.085 1.00 95.56 89 ILE A O 1
ATOM 714 N N . ARG A 1 90 ? 6.435 4.668 -16.894 1.00 93.69 90 ARG A N 1
ATOM 715 C CA . ARG A 1 90 ? 6.946 5.582 -17.917 1.00 93.69 90 ARG A CA 1
ATOM 716 C C . ARG A 1 90 ? 5.789 6.203 -18.694 1.00 93.69 90 ARG A C 1
ATOM 718 O O . ARG A 1 90 ? 4.690 5.659 -18.721 1.00 93.69 90 ARG A O 1
ATOM 725 N N . ASP A 1 91 ? 6.047 7.365 -19.287 1.00 91.75 91 ASP A N 1
ATOM 726 C CA . ASP A 1 91 ? 5.105 8.103 -20.144 1.00 91.75 91 ASP A CA 1
ATOM 727 C C . ASP A 1 91 ? 3.811 8.578 -19.442 1.00 91.75 91 ASP A C 1
ATOM 729 O O . ASP A 1 91 ? 2.889 9.086 -20.073 1.00 91.75 91 ASP A O 1
ATOM 733 N N . ALA A 1 92 ? 3.787 8.533 -18.105 1.00 91.25 92 ALA A N 1
ATOM 734 C CA . ALA A 1 92 ? 2.694 9.012 -17.254 1.00 91.25 92 ALA A CA 1
ATOM 735 C C . ALA A 1 92 ? 3.026 10.308 -16.483 1.00 91.25 92 ALA A C 1
ATOM 737 O O . ALA A 1 92 ? 2.278 10.720 -15.602 1.00 91.25 92 ALA A O 1
ATOM 738 N N . HIS A 1 93 ? 4.143 10.986 -16.777 1.00 89.88 93 HIS A N 1
ATOM 739 C CA . HIS A 1 93 ? 4.595 12.182 -16.034 1.00 89.88 93 HIS A CA 1
ATOM 740 C C . HIS A 1 93 ? 3.587 13.329 -16.017 1.00 89.88 93 HIS A C 1
ATOM 742 O O . HIS A 1 93 ? 3.569 14.141 -15.085 1.00 89.88 93 HIS A O 1
ATOM 748 N N . HIS A 1 94 ? 2.760 13.417 -17.056 1.00 89.75 94 HIS A N 1
ATOM 749 C CA . HIS A 1 94 ? 1.697 14.408 -17.153 1.00 89.75 94 HIS A CA 1
ATOM 750 C C . HIS A 1 94 ? 0.600 14.186 -16.094 1.00 89.75 94 HIS A C 1
ATOM 752 O O . HIS A 1 94 ? -0.003 15.162 -15.667 1.00 89.75 94 HIS A O 1
ATOM 758 N N . LEU A 1 95 ? 0.437 12.956 -15.589 1.00 90.88 95 LEU A N 1
ATOM 759 C CA . LEU A 1 95 ? -0.470 12.608 -14.487 1.00 90.88 95 LEU A CA 1
ATOM 760 C C . LEU A 1 95 ? 0.102 12.931 -13.096 1.00 90.88 95 LEU A C 1
ATOM 762 O O . LEU A 1 95 ? -0.585 12.767 -12.093 1.00 90.88 95 LEU A O 1
ATOM 766 N N . SER A 1 96 ? 1.358 13.383 -13.011 1.00 87.56 96 SER A N 1
ATOM 767 C CA . SER A 1 96 ? 1.988 13.787 -11.750 1.00 87.56 96 SER A CA 1
ATOM 768 C C . SER A 1 96 ? 2.001 15.310 -11.585 1.00 87.56 96 SER A C 1
ATOM 770 O O . SER A 1 96 ? 2.172 16.053 -12.559 1.00 87.56 96 SER A O 1
ATOM 772 N N . SER A 1 97 ? 1.872 15.790 -10.347 1.00 76.88 97 SER A N 1
ATOM 773 C CA . SER A 1 97 ? 1.913 17.224 -10.032 1.00 76.88 97 SER A CA 1
ATOM 774 C C . SER A 1 97 ? 3.343 17.780 -10.043 1.00 76.88 97 SER A C 1
ATOM 776 O O . SER A 1 97 ? 3.615 18.760 -10.732 1.00 76.88 97 SER A O 1
ATOM 778 N N . ALA A 1 98 ? 4.276 17.131 -9.342 1.00 70.12 98 ALA A N 1
ATOM 779 C CA . ALA A 1 98 ? 5.627 17.659 -9.112 1.00 70.12 98 ALA A CA 1
ATOM 780 C C . ALA A 1 98 ? 6.742 16.972 -9.925 1.00 70.12 98 ALA A C 1
ATOM 782 O O . ALA A 1 98 ? 7.852 17.495 -10.025 1.00 70.12 98 ALA A O 1
ATOM 783 N N . PHE A 1 99 ? 6.491 15.801 -10.518 1.00 75.69 99 PHE A N 1
ATOM 784 C CA . PHE A 1 99 ? 7.555 14.984 -11.104 1.00 75.69 99 PHE A CA 1
ATOM 785 C C . PHE A 1 99 ? 7.681 15.191 -12.621 1.00 75.69 99 PHE A C 1
ATOM 787 O O . PHE A 1 99 ? 7.033 14.530 -13.429 1.00 75.69 99 PHE A O 1
ATOM 794 N N . LYS A 1 100 ? 8.551 16.121 -13.031 1.00 72.56 100 LYS A N 1
ATOM 795 C CA . LYS A 1 100 ? 8.736 16.511 -14.447 1.00 72.56 100 LYS A CA 1
ATOM 796 C C . LYS A 1 100 ? 10.112 16.142 -15.014 1.00 72.56 100 LYS A C 1
ATOM 798 O O . LYS A 1 100 ? 10.653 16.840 -15.870 1.00 72.56 100 LYS A O 1
ATOM 803 N N . ARG A 1 101 ? 10.717 15.049 -14.537 1.00 81.50 101 ARG A N 1
ATOM 804 C CA . ARG A 1 101 ? 12.039 14.622 -15.022 1.00 81.50 101 ARG A CA 1
ATOM 805 C C . ARG A 1 101 ? 11.951 14.058 -16.442 1.00 81.50 101 ARG A C 1
ATOM 807 O O . ARG A 1 101 ? 11.068 13.266 -16.744 1.00 81.50 101 ARG A O 1
ATOM 814 N N . SER A 1 102 ? 12.909 14.426 -17.294 1.00 81.06 102 SER A N 1
ATOM 815 C CA . SER A 1 102 ? 12.977 13.942 -18.679 1.00 81.06 102 SER A CA 1
ATOM 816 C C . SER A 1 102 ? 13.037 12.405 -18.762 1.00 81.06 102 SER A C 1
ATOM 818 O O . SER A 1 102 ? 13.891 11.804 -18.097 1.00 81.06 102 SER A O 1
ATOM 820 N N . PRO A 1 103 ? 12.240 11.766 -19.644 1.00 76.56 103 PRO A N 1
ATOM 821 C CA . PRO A 1 103 ? 12.294 10.322 -19.891 1.00 76.56 103 PRO A CA 1
ATOM 822 C C . PRO A 1 103 ? 13.647 9.814 -20.412 1.00 76.56 103 PRO A C 1
ATOM 824 O O . PRO A 1 103 ? 13.919 8.618 -20.313 1.00 76.56 103 PRO A O 1
ATOM 827 N N . LYS A 1 104 ? 14.505 10.703 -20.943 1.00 82.56 104 LYS A N 1
ATOM 828 C CA . LYS A 1 104 ? 15.862 10.368 -21.420 1.00 82.56 104 LYS A CA 1
ATOM 829 C C . LYS A 1 104 ? 16.848 10.076 -20.283 1.00 82.56 104 LYS A C 1
ATOM 831 O O . LYS A 1 104 ? 17.917 9.528 -20.528 1.00 82.56 104 LYS A O 1
ATOM 836 N N . ALA A 1 105 ? 16.524 10.467 -19.051 1.00 86.81 105 ALA A N 1
ATOM 837 C CA . ALA A 1 105 ? 17.366 10.180 -17.899 1.00 86.81 105 ALA A CA 1
ATOM 838 C C . ALA A 1 105 ? 17.258 8.706 -17.470 1.00 86.81 105 ALA A C 1
ATOM 840 O O . ALA A 1 105 ? 16.307 8.000 -17.814 1.00 86.81 105 ALA A O 1
ATOM 841 N N . ASN A 1 106 ? 18.230 8.274 -16.663 1.00 91.00 106 ASN A N 1
ATOM 842 C CA . ASN A 1 106 ? 18.261 6.968 -16.008 1.00 91.00 106 ASN A CA 1
ATOM 843 C C . ASN A 1 106 ? 16.876 6.576 -15.444 1.00 91.00 106 ASN A C 1
ATOM 845 O O . ASN A 1 106 ? 16.202 7.399 -14.821 1.00 91.00 106 ASN A O 1
ATOM 849 N N . TRP A 1 107 ? 16.458 5.332 -15.689 1.00 92.69 107 TRP A N 1
ATOM 850 C CA . TRP A 1 107 ? 15.076 4.892 -15.493 1.00 92.69 107 TRP A CA 1
ATOM 851 C C . TRP A 1 107 ? 14.647 4.879 -14.028 1.00 92.69 107 TRP A C 1
ATOM 853 O O . TRP A 1 107 ? 13.515 5.276 -13.750 1.00 92.69 107 TRP A O 1
ATOM 863 N N . GLN A 1 108 ? 15.550 4.536 -13.104 1.00 91.06 108 GLN A N 1
ATOM 864 C CA . GLN A 1 108 ? 15.288 4.587 -11.662 1.00 91.06 108 GLN A CA 1
ATOM 865 C C . GLN A 1 108 ? 14.954 6.014 -11.212 1.00 91.06 108 GLN A C 1
ATOM 867 O O . GLN A 1 108 ? 14.192 6.225 -10.275 1.00 91.06 108 GLN A O 1
ATOM 872 N N . LYS A 1 109 ? 15.531 7.008 -11.895 1.00 88.62 109 LYS A N 1
ATOM 873 C CA . LYS A 1 109 ? 15.365 8.427 -11.577 1.00 88.62 109 LYS A CA 1
ATOM 874 C C . LYS A 1 109 ? 14.270 9.113 -12.381 1.00 88.62 109 LYS A C 1
ATOM 876 O O . LYS A 1 109 ? 13.874 10.208 -11.993 1.00 88.62 109 LYS A O 1
ATOM 881 N N . SER A 1 110 ? 13.865 8.548 -13.518 1.00 91.69 110 SER A N 1
ATOM 882 C CA . SER A 1 110 ? 12.941 9.168 -14.474 1.00 91.69 110 SER A CA 1
ATOM 883 C C . SER A 1 110 ? 11.590 8.479 -14.572 1.00 91.69 110 SER A C 1
ATOM 885 O O . SER A 1 110 ? 10.717 9.039 -15.215 1.00 91.69 110 SER A O 1
ATOM 887 N N . SER A 1 111 ? 11.386 7.317 -13.959 1.00 94.06 111 SER A N 1
ATOM 888 C CA . SER A 1 111 ? 10.080 6.645 -13.934 1.00 94.06 111 SER A CA 1
ATOM 889 C C . SER A 1 111 ? 9.318 7.010 -12.657 1.00 94.06 111 SER A C 1
ATOM 891 O O . SER A 1 111 ? 9.934 7.340 -11.644 1.00 94.06 111 SER A O 1
ATOM 893 N N . VAL A 1 112 ? 7.989 6.965 -12.706 1.00 93.44 112 VAL A N 1
ATOM 894 C CA . VAL A 1 112 ? 7.113 7.287 -11.573 1.00 93.44 112 VAL A CA 1
ATOM 895 C C . VAL A 1 112 ? 6.774 5.990 -10.826 1.00 93.44 112 VAL A C 1
ATOM 897 O O . VAL A 1 112 ? 6.027 5.181 -11.378 1.00 93.44 112 VAL A O 1
ATOM 900 N N . PRO A 1 113 ? 7.296 5.749 -9.607 1.00 94.62 113 PRO A N 1
ATOM 901 C CA . PRO A 1 113 ? 6.837 4.631 -8.785 1.00 94.62 113 PRO A CA 1
ATOM 902 C C . PRO 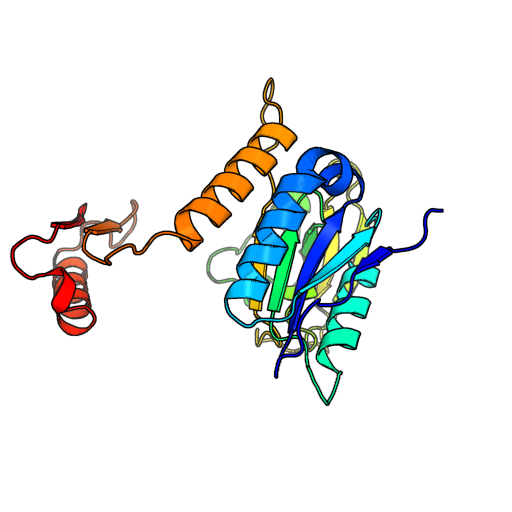A 1 113 ? 5.374 4.862 -8.400 1.00 94.62 113 PRO A C 1
ATOM 904 O O . PRO A 1 113 ? 5.048 5.920 -7.854 1.00 94.62 113 PRO A O 1
ATOM 907 N N . SER A 1 114 ? 4.478 3.920 -8.697 1.00 95.31 114 SER A N 1
ATOM 908 C CA . SER A 1 114 ? 3.059 4.135 -8.414 1.00 95.31 114 SER A CA 1
ATOM 909 C C . SER A 1 114 ? 2.243 2.858 -8.262 1.00 95.31 114 SER A C 1
ATOM 911 O O . SER A 1 114 ? 2.196 2.022 -9.162 1.00 95.31 114 SER A O 1
ATOM 913 N N . ASP A 1 115 ? 1.488 2.787 -7.167 1.00 97.38 115 ASP A N 1
ATOM 914 C CA . ASP A 1 115 ? 0.469 1.758 -6.957 1.00 97.38 115 ASP A CA 1
ATOM 915 C C . ASP A 1 115 ? -0.818 2.021 -7.770 1.00 97.38 115 ASP A C 1
ATOM 917 O O . ASP A 1 115 ? -1.708 1.175 -7.775 1.00 97.38 115 ASP A O 1
ATOM 921 N N . ARG A 1 116 ? -0.885 3.106 -8.571 1.00 96.94 116 ARG A N 1
ATOM 922 C CA . ARG A 1 116 ? -1.972 3.326 -9.552 1.00 96.94 116 ARG A CA 1
ATOM 923 C C . ARG A 1 116 ? -2.100 2.215 -10.581 1.00 96.94 116 ARG A C 1
ATOM 925 O O . ARG A 1 116 ? -3.177 1.991 -11.114 1.00 96.94 116 ARG A O 1
ATOM 932 N N . TYR A 1 117 ? -1.019 1.485 -10.831 1.00 98.06 117 TYR A N 1
ATOM 933 C CA . TYR A 1 117 ? -1.091 0.255 -11.606 1.00 98.06 117 TYR A CA 1
ATOM 934 C C . TYR A 1 117 ? -2.024 -0.784 -10.959 1.00 98.06 117 TYR A C 1
ATOM 936 O O . TYR A 1 117 ? -2.763 -1.462 -11.667 1.00 98.06 117 TYR A O 1
ATOM 944 N N . TYR A 1 118 ? -1.996 -0.913 -9.631 1.00 98.56 118 TYR A N 1
ATOM 945 C CA . TYR A 1 118 ? -2.789 -1.901 -8.907 1.00 98.56 118 TYR A CA 1
ATOM 946 C C . TYR A 1 118 ? -4.207 -1.437 -8.584 1.00 98.56 118 TYR A C 1
ATOM 948 O O . TYR A 1 118 ? -5.062 -2.298 -8.433 1.00 98.56 118 TYR A O 1
ATOM 956 N N . ASP A 1 119 ? -4.449 -0.130 -8.444 1.00 98.25 119 ASP A N 1
ATOM 957 C CA . ASP A 1 119 ? -5.725 0.393 -7.930 1.00 98.25 119 ASP A CA 1
ATOM 958 C C . ASP A 1 119 ? -6.603 1.143 -8.948 1.00 98.25 119 ASP A C 1
ATOM 960 O O . ASP A 1 119 ? -7.780 1.366 -8.674 1.00 98.25 119 ASP A O 1
ATOM 964 N N . ASP A 1 120 ? -6.075 1.479 -10.129 1.00 98.06 120 ASP A N 1
ATOM 965 C CA . ASP A 1 120 ? -6.837 2.016 -11.262 1.00 98.06 120 ASP A CA 1
ATOM 966 C C . ASP A 1 120 ? -6.843 0.972 -12.388 1.00 98.06 120 ASP A C 1
ATOM 968 O O . ASP A 1 120 ? -5.901 0.813 -13.182 1.00 98.06 120 ASP A O 1
ATOM 972 N N . PHE A 1 121 ? -7.913 0.183 -12.422 1.00 97.75 121 PHE A N 1
ATOM 973 C CA . PHE A 1 121 ? -8.107 -0.910 -13.368 1.00 97.75 121 PHE A CA 1
ATOM 974 C C . PHE A 1 121 ? -8.351 -0.391 -14.786 1.00 97.75 121 PHE A C 1
ATOM 976 O O . PHE A 1 121 ? -8.035 -1.075 -15.764 1.00 97.75 121 PHE A O 1
ATOM 983 N N . GLY A 1 122 ? -8.837 0.847 -14.912 1.00 96.38 122 GLY A N 1
ATOM 984 C CA . GLY A 1 122 ? -9.039 1.511 -16.195 1.00 96.38 122 GLY A CA 1
ATOM 985 C C . GLY A 1 122 ? -7.758 1.979 -16.889 1.00 96.38 122 GLY A C 1
ATOM 986 O O . GLY A 1 122 ? -7.790 2.222 -18.101 1.00 96.38 122 GLY A O 1
ATOM 987 N N . LEU A 1 123 ? -6.641 2.109 -16.167 1.00 97.50 123 LEU A N 1
ATOM 988 C CA . LEU A 1 123 ? -5.349 2.407 -16.779 1.00 97.50 123 LEU A CA 1
ATOM 989 C C . LEU A 1 123 ? -4.785 1.179 -17.506 1.00 97.50 123 LEU A C 1
ATOM 991 O O . LEU A 1 123 ? -4.893 0.040 -17.047 1.00 97.50 123 LEU A O 1
ATOM 995 N N . LYS A 1 124 ? -4.158 1.403 -18.661 1.00 97.88 124 LYS A N 1
ATOM 996 C CA . LYS A 1 124 ? -3.566 0.347 -19.489 1.00 97.88 124 LYS A CA 1
ATOM 997 C C . LYS A 1 124 ? -2.070 0.576 -19.645 1.00 97.88 124 LYS A C 1
ATOM 999 O O . LYS A 1 124 ? -1.632 1.668 -20.007 1.00 97.88 124 LYS A O 1
ATOM 1004 N N . PHE A 1 125 ? -1.297 -0.480 -19.430 1.00 97.56 125 PHE A N 1
ATOM 1005 C CA . PHE A 1 125 ? 0.159 -0.428 -19.445 1.00 97.56 125 PHE A CA 1
ATOM 1006 C C . PHE A 1 125 ? 0.733 -1.583 -20.254 1.00 97.56 125 PHE A C 1
ATOM 1008 O O . PHE A 1 125 ? 0.183 -2.682 -20.218 1.00 97.56 125 PHE A O 1
ATOM 1015 N N . ASP A 1 126 ? 1.866 -1.346 -20.911 1.00 98.00 126 ASP A N 1
ATOM 1016 C CA . ASP A 1 126 ? 2.690 -2.408 -21.487 1.00 98.00 126 ASP A CA 1
ATOM 1017 C C . ASP A 1 126 ? 3.917 -2.633 -20.592 1.00 98.00 126 ASP A C 1
ATOM 1019 O O . ASP A 1 126 ? 4.643 -1.692 -20.245 1.00 98.00 126 ASP A O 1
ATOM 1023 N N . TYR A 1 127 ? 4.152 -3.886 -20.196 1.00 98.00 127 TYR A N 1
ATOM 1024 C CA . TYR A 1 127 ? 5.330 -4.260 -19.417 1.00 98.00 127 TYR A CA 1
ATOM 1025 C C . TYR A 1 127 ? 6.596 -4.158 -20.268 1.00 98.00 127 TYR A C 1
ATOM 1027 O O . TYR A 1 127 ? 6.622 -4.610 -21.411 1.00 98.00 127 TYR A O 1
ATOM 1035 N N . ILE A 1 128 ? 7.666 -3.610 -19.692 1.00 97.12 128 ILE A N 1
ATOM 1036 C CA . ILE A 1 128 ? 8.945 -3.447 -20.384 1.00 97.12 128 ILE A CA 1
ATOM 1037 C C . ILE A 1 128 ? 9.976 -4.443 -19.855 1.00 97.12 128 ILE A C 1
ATOM 1039 O O . ILE A 1 128 ? 10.462 -5.280 -20.612 1.00 97.12 128 ILE A O 1
ATOM 1043 N N . LYS A 1 129 ? 10.357 -4.327 -18.575 1.00 96.88 129 LYS A N 1
ATOM 1044 C CA . LYS A 1 129 ? 11.359 -5.198 -17.935 1.00 96.88 129 LYS A CA 1
ATOM 1045 C C . LYS A 1 129 ? 11.420 -5.005 -16.422 1.00 96.88 129 LYS A C 1
ATOM 1047 O O . LYS A 1 129 ? 11.018 -3.965 -15.906 1.00 96.88 129 LYS A O 1
ATOM 1052 N N . GLN A 1 130 ? 12.025 -5.964 -15.734 1.00 98.00 130 GLN A N 1
ATOM 1053 C CA . GLN A 1 130 ? 12.463 -5.822 -14.349 1.00 98.00 130 GLN A CA 1
ATOM 1054 C C . GLN A 1 130 ? 13.786 -5.046 -14.307 1.00 98.00 130 GLN A C 1
ATOM 1056 O O . GLN A 1 130 ? 14.597 -5.120 -15.237 1.00 98.00 130 GLN A O 1
ATOM 1061 N N . ASP A 1 131 ? 13.996 -4.264 -13.256 1.00 97.19 131 ASP A N 1
ATOM 1062 C CA . ASP A 1 131 ? 15.270 -3.603 -13.012 1.00 97.19 131 ASP A CA 1
ATOM 1063 C C . ASP A 1 131 ? 16.338 -4.623 -12.600 1.00 97.19 131 ASP A C 1
ATOM 1065 O O . ASP A 1 131 ? 16.098 -5.518 -11.795 1.00 97.19 131 ASP A O 1
ATOM 1069 N N . SER A 1 132 ? 17.536 -4.490 -13.164 1.00 94.75 132 SER A N 1
ATOM 1070 C CA . SER A 1 132 ? 18.636 -5.426 -12.923 1.00 94.75 132 SER A CA 1
ATOM 1071 C C . SER A 1 132 ? 19.394 -5.173 -11.618 1.00 94.75 132 SER A C 1
ATOM 1073 O O . SER A 1 132 ? 20.153 -6.035 -11.192 1.00 94.75 132 SER A O 1
ATOM 1075 N N . LEU A 1 133 ? 19.261 -3.982 -11.026 1.00 94.31 133 LEU A N 1
ATOM 1076 C CA . LEU A 1 133 ? 19.961 -3.574 -9.802 1.00 94.31 133 LEU A CA 1
ATOM 1077 C C . LEU A 1 133 ? 19.027 -3.558 -8.591 1.00 94.31 133 LEU A C 1
ATOM 1079 O O . LEU A 1 133 ? 19.460 -3.869 -7.486 1.00 94.31 133 LEU A O 1
ATOM 1083 N N . ILE A 1 134 ? 17.761 -3.188 -8.797 1.00 94.12 134 ILE A N 1
ATOM 1084 C CA . ILE A 1 134 ? 16.725 -3.146 -7.760 1.00 94.12 134 ILE A CA 1
ATOM 1085 C C . ILE A 1 134 ? 15.601 -4.099 -8.180 1.00 94.12 134 ILE A C 1
ATOM 1087 O O . ILE A 1 134 ? 14.649 -3.649 -8.810 1.00 94.12 134 ILE A O 1
ATOM 1091 N N . PRO A 1 135 ? 15.676 -5.402 -7.853 1.00 93.12 135 PRO A N 1
ATOM 1092 C CA . PRO A 1 135 ? 14.748 -6.408 -8.377 1.00 93.12 135 PRO A CA 1
ATOM 1093 C C . PRO A 1 135 ? 13.265 -6.080 -8.165 1.00 93.12 135 PRO A C 1
ATOM 1095 O O . PRO A 1 135 ? 12.434 -6.457 -8.981 1.00 93.12 135 PRO A O 1
ATOM 1098 N N . ASP A 1 136 ? 12.924 -5.325 -7.124 1.00 93.94 136 ASP A N 1
ATOM 1099 C CA . ASP A 1 136 ? 11.540 -4.944 -6.839 1.00 93.94 136 ASP A CA 1
ATOM 1100 C C . ASP A 1 136 ? 10.959 -3.945 -7.847 1.00 93.94 136 ASP A C 1
ATOM 1102 O O . ASP A 1 136 ? 9.756 -3.698 -7.837 1.00 93.94 136 ASP A O 1
ATOM 1106 N N . TYR A 1 137 ? 11.779 -3.319 -8.693 1.00 97.75 137 TYR A N 1
ATOM 1107 C CA . TYR A 1 137 ? 11.334 -2.326 -9.666 1.00 97.75 137 TYR A CA 1
ATOM 1108 C C . TYR A 1 137 ? 10.952 -2.989 -10.987 1.00 97.75 137 TYR A C 1
ATOM 1110 O O . TYR A 1 137 ? 11.755 -3.655 -11.640 1.00 97.75 137 TYR A O 1
ATOM 1118 N N . HIS A 1 138 ? 9.718 -2.742 -11.418 1.00 98.44 138 HIS A N 1
ATOM 1119 C CA . HIS A 1 138 ? 9.157 -3.289 -12.648 1.00 98.44 138 HIS A CA 1
ATOM 1120 C C . HIS A 1 138 ? 8.741 -2.156 -13.577 1.00 98.44 138 HIS A C 1
ATOM 1122 O O . HIS A 1 138 ? 7.776 -1.443 -13.316 1.00 98.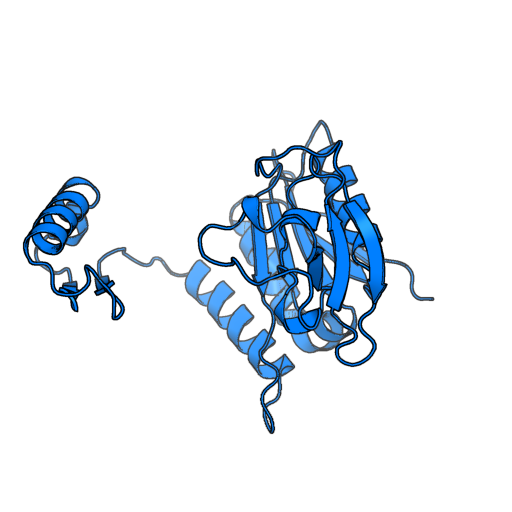44 138 HIS A O 1
ATOM 1128 N N . TYR A 1 139 ? 9.476 -1.983 -14.671 1.00 97.88 139 TYR A N 1
ATOM 1129 C CA . TYR A 1 139 ? 9.230 -0.919 -15.630 1.00 97.88 139 TYR A CA 1
ATOM 1130 C C . TYR A 1 139 ? 8.110 -1.268 -16.593 1.00 97.88 139 TYR A C 1
ATOM 1132 O O . TYR A 1 139 ? 8.091 -2.346 -17.188 1.00 97.88 139 TYR A O 1
ATOM 1140 N N . MET A 1 140 ? 7.235 -0.295 -16.800 1.00 97.12 140 MET A N 1
ATOM 1141 C CA . MET A 1 140 ? 6.107 -0.361 -17.721 1.00 97.12 140 MET A CA 1
ATOM 1142 C C . MET A 1 140 ? 5.841 1.021 -18.312 1.00 97.12 140 MET A C 1
ATOM 1144 O O . MET A 1 140 ? 6.229 2.029 -17.721 1.00 97.12 140 MET A O 1
ATOM 1148 N N . THR A 1 141 ? 5.202 1.084 -19.474 1.00 96.44 141 THR A N 1
ATOM 1149 C CA . THR A 1 141 ? 4.805 2.344 -20.122 1.00 96.44 141 THR A CA 1
ATOM 1150 C C . THR A 1 141 ? 3.288 2.474 -20.142 1.00 96.44 141 THR A C 1
ATOM 1152 O O . THR A 1 141 ? 2.581 1.489 -20.363 1.00 96.44 141 THR A O 1
ATOM 1155 N N . LEU A 1 142 ? 2.788 3.679 -19.862 1.00 96.81 142 LEU A N 1
ATOM 1156 C CA . LEU A 1 142 ? 1.379 4.013 -20.027 1.00 96.81 142 LEU A CA 1
ATOM 1157 C C . LEU A 1 142 ? 1.037 4.011 -21.518 1.00 96.81 142 LEU A C 1
ATOM 1159 O O . LEU A 1 142 ? 1.648 4.730 -22.310 1.00 96.81 142 LEU A O 1
ATOM 1163 N N . ARG A 1 143 ? 0.034 3.224 -21.904 1.00 97.38 143 ARG A N 1
ATOM 1164 C CA . ARG A 1 143 ? -0.381 3.143 -23.304 1.00 97.38 143 ARG A CA 1
ATOM 1165 C C . ARG A 1 143 ? -1.108 4.410 -23.742 1.00 97.38 143 ARG A C 1
ATOM 1167 O O . ARG A 1 143 ? -1.862 5.010 -22.976 1.00 97.38 143 ARG A O 1
ATOM 1174 N N . ALA A 1 144 ? -0.961 4.764 -25.016 1.00 94.75 144 ALA A N 1
ATOM 1175 C CA . ALA A 1 144 ? -1.657 5.909 -25.606 1.00 94.75 144 ALA A CA 1
ATOM 1176 C C . ALA A 1 144 ? -3.193 5.750 -25.612 1.00 94.75 144 ALA A C 1
ATOM 1178 O O . ALA A 1 144 ? -3.908 6.745 -25.569 1.00 94.75 144 ALA A O 1
ATOM 1179 N N . ASP A 1 145 ? -3.702 4.511 -25.632 1.00 96.62 145 ASP A N 1
ATOM 1180 C CA . ASP A 1 145 ? -5.135 4.181 -25.549 1.00 96.62 145 ASP A CA 1
ATOM 1181 C C . ASP A 1 145 ? -5.640 3.981 -24.103 1.00 96.62 145 ASP A C 1
ATOM 1183 O O . ASP A 1 145 ? -6.762 3.505 -23.891 1.00 96.62 145 ASP A O 1
ATOM 1187 N N . SER A 1 146 ? -4.811 4.298 -23.104 1.00 96.88 146 SER A N 1
ATOM 1188 C CA . SER A 1 146 ? -5.202 4.354 -21.695 1.00 96.88 146 SER A CA 1
ATOM 1189 C C . SER A 1 146 ? -5.957 5.648 -21.385 1.00 96.88 146 SER A C 1
ATOM 1191 O O . SER A 1 146 ? -5.784 6.664 -22.066 1.00 96.88 146 SER A O 1
ATOM 1193 N N . LYS A 1 147 ? -6.730 5.651 -20.289 1.00 94.94 147 LYS A N 1
ATOM 1194 C CA . LYS A 1 147 ? -7.199 6.901 -19.675 1.00 94.94 147 LYS A CA 1
ATOM 1195 C C . LYS A 1 147 ? -5.997 7.823 -19.417 1.00 94.94 147 LYS A C 1
ATOM 1197 O O . LYS A 1 147 ? -4.946 7.365 -18.969 1.00 94.94 147 LYS A O 1
ATOM 1202 N N . GLN A 1 148 ? -6.177 9.115 -19.691 1.00 93.12 148 GLN A N 1
ATOM 1203 C CA . GLN A 1 148 ? -5.182 10.177 -19.459 1.00 93.12 148 GLN A CA 1
ATOM 1204 C C . GLN A 1 148 ? -5.530 11.007 -18.211 1.00 93.12 148 GLN A C 1
ATOM 1206 O O . GLN A 1 148 ? -5.234 12.196 -18.115 1.00 93.12 148 GLN A O 1
ATOM 1211 N N . TYR A 1 149 ? -6.211 10.373 -17.260 1.00 94.56 149 TYR A N 1
ATOM 1212 C CA . TYR A 1 149 ? -6.542 10.896 -15.942 1.00 94.56 149 TYR A CA 1
ATOM 1213 C C . TYR A 1 149 ? -6.571 9.725 -14.959 1.00 94.56 149 TYR A C 1
ATOM 1215 O O . TYR A 1 149 ? -6.729 8.575 -15.369 1.00 94.56 149 TYR A O 1
ATOM 1223 N N . ILE A 1 150 ? -6.407 10.025 -13.673 1.00 95.00 150 ILE A N 1
ATOM 1224 C CA . ILE A 1 150 ? -6.438 9.030 -12.598 1.00 95.00 150 ILE A CA 1
ATOM 1225 C C . ILE A 1 150 ? -7.855 8.987 -12.023 1.00 95.00 150 ILE A C 1
ATOM 1227 O O . ILE A 1 150 ? -8.420 10.032 -11.697 1.00 95.00 150 ILE A O 1
ATOM 1231 N N . SER A 1 151 ? -8.419 7.791 -11.900 1.00 96.44 151 SER A N 1
ATOM 1232 C CA . SER A 1 151 ? -9.734 7.536 -11.312 1.00 96.44 151 SER A CA 1
ATOM 1233 C C . SER A 1 151 ? -9.737 6.124 -10.719 1.00 96.44 151 SER A C 1
ATOM 1235 O O . SER A 1 151 ? -10.264 5.215 -11.361 1.00 96.44 151 SER A O 1
ATOM 1237 N N . PRO A 1 152 ? -9.141 5.940 -9.528 1.00 97.31 152 PRO A N 1
ATOM 1238 C CA . PRO A 1 152 ? -8.939 4.627 -8.928 1.00 97.31 152 PRO A CA 1
ATOM 1239 C C . PRO A 1 152 ? -10.271 3.923 -8.676 1.00 97.31 152 PRO A C 1
ATOM 1241 O O . PRO A 1 152 ? -11.231 4.561 -8.238 1.00 97.31 152 PRO A O 1
ATOM 1244 N N . ASP A 1 153 ? -10.307 2.619 -8.926 1.00 98.44 153 ASP A N 1
ATOM 1245 C CA . ASP A 1 153 ? -11.476 1.761 -8.718 1.00 98.44 153 ASP A CA 1
ATOM 1246 C C . ASP A 1 153 ? -11.549 1.256 -7.265 1.00 98.44 153 ASP A C 1
ATOM 1248 O O . ASP A 1 153 ? -12.634 0.997 -6.743 1.00 98.44 153 ASP A O 1
ATOM 1252 N N . ILE A 1 154 ? -10.395 1.168 -6.590 1.00 98.56 154 ILE A N 1
ATOM 1253 C CA . ILE A 1 154 ? -10.272 0.832 -5.165 1.00 98.56 154 ILE A CA 1
ATOM 1254 C C . ILE A 1 154 ? -9.313 1.796 -4.453 1.00 98.56 154 ILE A C 1
ATOM 1256 O O . ILE A 1 154 ? -8.441 2.405 -5.077 1.00 98.56 154 ILE A O 1
ATOM 1260 N N . TYR A 1 155 ? -9.430 1.932 -3.128 1.00 98.38 155 TYR A N 1
ATOM 1261 C CA . TYR A 1 155 ? -8.398 2.625 -2.347 1.00 98.38 155 TYR A CA 1
ATOM 1262 C C . TYR A 1 155 ? -7.237 1.678 -2.023 1.00 98.38 155 TYR A C 1
ATOM 1264 O O . TYR A 1 155 ? -7.442 0.506 -1.712 1.00 98.38 155 TYR A O 1
ATOM 1272 N N . SER A 1 156 ? -6.001 2.176 -2.062 1.00 98.38 156 SER A N 1
ATOM 1273 C CA . SER A 1 156 ? -4.820 1.361 -1.775 1.00 98.38 156 SER A CA 1
ATOM 1274 C C . SER A 1 156 ? -3.868 2.028 -0.786 1.00 98.38 156 SER A C 1
ATOM 1276 O O . SER A 1 156 ? -3.813 3.254 -0.657 1.00 98.38 156 SER A O 1
ATOM 1278 N N . ALA A 1 157 ? -3.117 1.199 -0.066 1.00 98.00 157 ALA A N 1
ATOM 1279 C CA . ALA A 1 157 ? -2.032 1.620 0.808 1.00 98.00 157 ALA A CA 1
ATOM 1280 C C . ALA A 1 157 ? -0.861 0.633 0.727 1.00 98.00 157 ALA A C 1
ATOM 1282 O O . ALA A 1 157 ? -1.011 -0.502 0.272 1.00 98.00 157 ALA A O 1
ATOM 1283 N N . ARG A 1 158 ? 0.312 1.042 1.216 1.00 98.00 158 ARG A N 1
ATOM 1284 C CA . ARG A 1 158 ? 1.507 0.194 1.250 1.00 98.00 158 ARG A CA 1
ATOM 1285 C C . ARG A 1 158 ? 2.237 0.321 2.583 1.00 98.00 158 ARG A C 1
ATOM 1287 O O . ARG A 1 158 ? 2.605 1.417 2.994 1.00 98.00 158 ARG A O 1
ATOM 1294 N N . ILE A 1 159 ? 2.484 -0.817 3.224 1.00 97.94 159 ILE A N 1
ATOM 1295 C CA . ILE A 1 159 ? 3.291 -0.974 4.436 1.00 97.94 159 ILE A CA 1
ATOM 1296 C C . ILE A 1 159 ? 4.574 -1.694 4.028 1.00 97.94 159 ILE A C 1
ATOM 1298 O O . ILE A 1 159 ? 4.637 -2.922 3.976 1.00 97.94 159 ILE A O 1
ATOM 1302 N N . ARG A 1 160 ? 5.607 -0.917 3.709 1.00 94.38 160 ARG A N 1
ATOM 1303 C CA . ARG A 1 160 ? 6.906 -1.438 3.280 1.00 94.38 160 ARG A CA 1
ATOM 1304 C C . ARG A 1 160 ? 7.981 -1.002 4.275 1.00 94.38 160 ARG A C 1
ATOM 1306 O O . ARG A 1 160 ? 8.167 0.207 4.436 1.00 94.38 160 ARG A O 1
ATOM 1313 N N . PRO A 1 161 ? 8.668 -1.936 4.958 1.00 90.62 161 PRO A N 1
ATOM 1314 C CA . PRO A 1 161 ? 9.732 -1.565 5.877 1.00 90.62 161 PRO A CA 1
ATOM 1315 C C . PRO A 1 161 ? 10.897 -0.924 5.112 1.00 90.62 161 PRO A C 1
ATOM 1317 O O . PRO A 1 161 ? 11.126 -1.202 3.933 1.00 90.62 161 PRO A O 1
ATOM 1320 N N . LEU A 1 162 ? 11.629 -0.038 5.785 1.00 90.25 162 LEU A N 1
ATOM 1321 C CA . LEU A 1 162 ? 12.793 0.610 5.193 1.00 90.25 162 LEU A CA 1
ATOM 1322 C C . LEU A 1 162 ? 13.967 -0.373 5.120 1.00 90.25 162 LEU A C 1
ATOM 1324 O O . LEU A 1 162 ? 14.196 -1.163 6.034 1.00 90.25 162 LEU A O 1
ATOM 1328 N N . HIS A 1 163 ? 14.738 -0.280 4.040 1.00 87.25 163 HIS A N 1
ATOM 1329 C CA . HIS A 1 163 ? 16.010 -0.982 3.900 1.00 87.25 163 HIS A CA 1
ATOM 1330 C C . HIS A 1 163 ? 17.117 -0.118 4.502 1.00 87.25 163 HIS A C 1
ATOM 1332 O O . HIS A 1 163 ? 17.729 0.685 3.800 1.00 87.25 163 HIS A O 1
ATOM 1338 N N . LEU A 1 164 ? 17.313 -0.239 5.815 1.00 90.00 164 LEU A N 1
ATOM 1339 C CA . LEU A 1 164 ? 18.352 0.474 6.556 1.00 90.00 164 LEU A CA 1
ATOM 1340 C C . LEU A 1 164 ? 19.488 -0.490 6.905 1.00 90.00 164 LEU A C 1
ATOM 1342 O O . LEU A 1 164 ? 19.250 -1.630 7.303 1.00 90.00 164 LEU A O 1
ATOM 1346 N N . GLU A 1 165 ? 20.728 -0.039 6.730 1.00 90.06 165 GLU A N 1
ATOM 1347 C CA . GLU A 1 165 ? 21.912 -0.826 7.071 1.00 90.06 165 GLU A CA 1
ATOM 1348 C C . GLU A 1 165 ? 21.951 -1.103 8.582 1.00 90.06 165 GLU A C 1
ATOM 1350 O O . GLU A 1 165 ? 21.755 -0.197 9.388 1.00 90.06 165 GLU A O 1
ATOM 1355 N N . GLY A 1 166 ? 22.180 -2.363 8.966 1.00 90.88 166 GLY A N 1
ATOM 1356 C CA . GLY A 1 166 ? 22.243 -2.789 10.369 1.00 90.88 166 GLY A CA 1
ATOM 1357 C C . GLY A 1 166 ? 20.892 -3.013 11.061 1.00 90.88 166 GLY A C 1
ATOM 1358 O O . GLY A 1 166 ? 20.874 -3.554 12.164 1.00 90.88 166 GLY A O 1
ATOM 1359 N N . GLU A 1 167 ? 19.769 -2.676 10.421 1.00 93.06 167 GLU A N 1
ATOM 1360 C CA . GLU A 1 167 ? 18.432 -2.804 11.010 1.00 93.06 167 GLU A CA 1
ATOM 1361 C C . GLU A 1 167 ? 17.682 -4.048 10.521 1.00 93.06 167 GLU A C 1
ATOM 1363 O O . GLU A 1 167 ? 17.740 -4.443 9.352 1.00 93.06 167 GLU A O 1
ATOM 1368 N N . ASN A 1 168 ? 16.896 -4.657 11.414 1.00 93.88 168 ASN A N 1
ATOM 1369 C CA . ASN A 1 168 ? 16.026 -5.769 11.042 1.00 93.88 168 ASN A CA 1
ATOM 1370 C C . ASN A 1 168 ? 14.694 -5.246 10.487 1.00 93.88 168 ASN A C 1
ATOM 1372 O O . ASN A 1 168 ? 13.755 -4.955 11.231 1.00 93.88 168 ASN A O 1
ATOM 1376 N N . ARG A 1 169 ? 14.578 -5.208 9.157 1.00 93.50 169 ARG A N 1
ATOM 1377 C CA . ARG A 1 169 ? 13.361 -4.765 8.455 1.00 93.50 169 ARG A CA 1
ATOM 1378 C C . ARG A 1 169 ? 12.084 -5.511 8.870 1.00 93.50 169 ARG A C 1
ATOM 1380 O O . ARG A 1 169 ? 11.013 -4.910 8.905 1.00 93.50 169 ARG A O 1
ATOM 1387 N N . TYR A 1 170 ? 12.171 -6.796 9.224 1.00 95.88 170 TYR A N 1
ATOM 1388 C CA . TYR A 1 170 ? 10.999 -7.556 9.669 1.00 95.88 170 TYR A CA 1
ATOM 1389 C C . TYR A 1 170 ? 10.599 -7.203 11.098 1.00 95.88 170 TYR A C 1
ATOM 1391 O O . TYR A 1 170 ? 9.413 -7.205 11.415 1.00 95.88 170 TYR A O 1
ATOM 1399 N N . GLN A 1 171 ? 11.561 -6.833 11.948 1.00 96.69 171 GLN A N 1
ATOM 1400 C CA . GLN A 1 171 ? 11.253 -6.264 13.257 1.00 96.69 171 GLN A CA 1
ATOM 1401 C C . GLN A 1 171 ? 10.501 -4.937 13.100 1.00 96.69 171 GLN A C 1
ATOM 1403 O O . GLN A 1 171 ? 9.439 -4.780 13.696 1.00 96.69 171 GLN A O 1
ATOM 1408 N N . MET A 1 172 ? 10.962 -4.050 12.210 1.00 96.69 172 MET A N 1
ATOM 1409 C CA . MET A 1 172 ? 10.258 -2.797 11.902 1.00 96.69 172 MET A CA 1
ATOM 1410 C C . MET A 1 172 ? 8.826 -3.042 11.403 1.00 96.69 172 MET A C 1
ATOM 1412 O O . MET A 1 172 ? 7.899 -2.343 11.813 1.00 96.69 172 MET A O 1
ATOM 1416 N N . LEU A 1 173 ? 8.634 -4.044 10.537 1.00 97.69 173 LEU A N 1
ATOM 1417 C CA . LEU A 1 173 ? 7.310 -4.433 10.050 1.00 97.69 173 LEU A CA 1
ATOM 1418 C C . LEU A 1 173 ? 6.404 -4.910 11.196 1.00 97.69 173 LEU A C 1
ATOM 1420 O O . LEU A 1 173 ? 5.273 -4.432 11.321 1.00 97.69 173 LEU A O 1
ATOM 1424 N N . ARG A 1 174 ? 6.901 -5.811 12.055 1.00 98.31 174 ARG A N 1
ATOM 1425 C CA . ARG A 1 174 ? 6.163 -6.298 13.231 1.00 98.31 174 ARG A CA 1
ATOM 1426 C C . ARG A 1 174 ? 5.785 -5.154 14.168 1.00 98.31 174 ARG A C 1
ATOM 1428 O O . ARG A 1 174 ? 4.639 -5.080 14.605 1.00 98.31 174 ARG A O 1
ATOM 1435 N N . ASP A 1 175 ? 6.718 -4.250 14.450 1.00 97.62 175 ASP A N 1
ATOM 1436 C CA . ASP A 1 175 ? 6.495 -3.125 15.361 1.00 97.62 175 ASP A CA 1
ATOM 1437 C C . ASP A 1 175 ? 5.462 -2.143 14.807 1.00 97.62 175 ASP A C 1
ATOM 1439 O O . ASP A 1 175 ? 4.569 -1.704 15.538 1.00 97.62 175 ASP A O 1
ATOM 1443 N N . TYR A 1 176 ? 5.513 -1.860 13.502 1.00 97.75 176 TYR A N 1
ATOM 1444 C CA . TYR A 1 176 ? 4.499 -1.043 12.843 1.00 97.75 176 TYR A CA 1
ATOM 1445 C C . TYR A 1 176 ? 3.109 -1.684 12.921 1.00 97.75 176 TYR A C 1
ATOM 1447 O O . TYR A 1 176 ? 2.152 -1.013 13.306 1.00 97.75 176 TYR A O 1
ATOM 1455 N N . LEU A 1 177 ? 2.980 -2.976 12.600 1.00 98.44 177 LEU A N 1
ATOM 1456 C CA . LEU A 1 177 ? 1.689 -3.673 12.623 1.00 98.44 177 LEU A CA 1
ATOM 1457 C C . LEU A 1 177 ? 1.119 -3.786 14.044 1.00 98.44 177 LEU A C 1
ATOM 1459 O O . LEU A 1 177 ? -0.070 -3.534 14.244 1.00 98.44 177 LEU A O 1
ATOM 1463 N N . LYS A 1 178 ? 1.960 -4.067 15.049 1.00 98.38 178 LYS A N 1
ATOM 1464 C CA . LYS A 1 178 ? 1.563 -4.033 16.469 1.00 98.38 178 LYS A CA 1
ATOM 1465 C C . LYS A 1 178 ? 1.039 -2.664 16.866 1.00 98.38 178 LYS A C 1
ATOM 1467 O O . LYS A 1 178 ? -0.025 -2.574 17.477 1.00 98.38 178 LYS A O 1
ATOM 1472 N N . LYS A 1 179 ? 1.761 -1.604 16.491 1.00 97.69 179 LYS A N 1
ATOM 1473 C CA . LYS A 1 179 ? 1.326 -0.227 16.726 1.00 97.69 179 LYS A CA 1
ATOM 1474 C C . LYS A 1 179 ? -0.010 0.044 16.036 1.00 97.69 179 LYS A C 1
ATOM 1476 O O . LYS A 1 179 ? -0.915 0.542 16.689 1.00 97.69 179 LYS A O 1
ATOM 1481 N N . ALA A 1 180 ? -0.161 -0.312 14.761 1.00 96.62 180 ALA A N 1
ATOM 1482 C CA . ALA A 1 180 ? -1.390 -0.082 14.003 1.00 96.62 180 ALA A CA 1
ATOM 1483 C C . ALA A 1 180 ? -2.607 -0.767 14.650 1.00 96.62 180 ALA A C 1
ATOM 1485 O O . ALA A 1 180 ? -3.642 -0.129 14.827 1.00 96.62 180 ALA A O 1
ATOM 1486 N N . VAL A 1 181 ? -2.468 -2.030 15.070 1.00 97.62 181 VAL A N 1
ATOM 1487 C CA . VAL A 1 181 ? -3.524 -2.765 15.789 1.00 97.62 181 VAL A CA 1
ATOM 1488 C C . VAL A 1 181 ? -3.836 -2.120 17.140 1.00 97.62 181 VAL A C 1
ATOM 1490 O O . VAL A 1 181 ? -5.005 -1.961 17.489 1.00 97.62 181 VAL A O 1
ATOM 1493 N N . ALA A 1 182 ? -2.806 -1.736 17.899 1.00 96.69 182 ALA A N 1
ATOM 1494 C CA . ALA A 1 182 ? -2.981 -1.116 19.207 1.00 96.69 182 ALA A CA 1
ATOM 1495 C C . ALA A 1 182 ? -3.664 0.255 19.112 1.00 96.69 182 ALA A C 1
ATOM 1497 O O . ALA A 1 182 ? -4.582 0.517 19.882 1.00 96.69 182 ALA A O 1
ATOM 1498 N N . GLU A 1 183 ? -3.256 1.115 18.173 1.00 94.06 183 GLU A N 1
ATOM 1499 C CA . GLU A 1 183 ? -3.882 2.428 17.958 1.00 94.06 183 GLU A CA 1
ATOM 1500 C C . GLU A 1 183 ? -5.333 2.294 17.496 1.00 94.06 183 GLU A C 1
ATOM 1502 O O . GLU A 1 183 ? -6.197 3.013 17.987 1.00 94.06 183 GLU A O 1
ATOM 1507 N N . LYS A 1 184 ? -5.623 1.325 16.624 1.00 92.25 184 LYS A N 1
ATOM 1508 C CA . LYS A 1 184 ? -6.981 1.053 16.141 1.00 92.25 184 LYS A CA 1
ATOM 1509 C C . LYS A 1 184 ? -7.944 0.626 17.257 1.00 92.25 184 LYS A C 1
ATOM 1511 O O . LYS A 1 184 ? -9.129 0.925 17.198 1.00 92.25 184 LYS A O 1
ATOM 1516 N N . ALA A 1 185 ? -7.442 -0.044 18.295 1.00 91.31 185 ALA A N 1
ATOM 1517 C CA . ALA A 1 185 ? -8.246 -0.453 19.448 1.00 91.31 185 ALA A CA 1
ATOM 1518 C C . ALA A 1 185 ? -8.491 0.673 20.470 1.00 91.31 185 ALA A C 1
ATOM 1520 O O . ALA A 1 185 ? -9.312 0.508 21.376 1.00 91.31 185 ALA A O 1
ATOM 1521 N N . LYS A 1 186 ? -7.772 1.798 20.374 1.00 92.00 186 LYS A N 1
ATOM 1522 C CA . LYS A 1 186 ? -7.919 2.915 21.310 1.00 92.00 186 LYS A CA 1
ATOM 1523 C C . LYS A 1 186 ? -9.090 3.799 20.906 1.00 92.00 186 LYS A C 1
ATOM 1525 O O . LYS A 1 186 ? -9.257 4.153 19.744 1.00 92.00 186 LYS A O 1
ATOM 1530 N N . GLN A 1 187 ? -9.839 4.258 21.902 1.00 88.31 187 GLN A N 1
ATOM 1531 C CA . GLN A 1 187 ? -10.672 5.444 21.737 1.00 88.31 187 GLN A CA 1
ATOM 1532 C C . GLN A 1 187 ? -9.758 6.664 21.820 1.00 88.31 187 GLN A C 1
ATOM 1534 O O . GLN A 1 187 ? -9.368 7.074 22.912 1.00 88.31 187 GLN A O 1
ATOM 1539 N N . ASN A 1 188 ? -9.362 7.193 20.664 1.00 85.44 188 ASN A N 1
ATOM 1540 C CA . ASN A 1 188 ? -8.513 8.373 20.586 1.00 85.44 188 ASN A CA 1
ATOM 1541 C C . ASN A 1 188 ? -9.352 9.593 20.195 1.00 85.44 188 ASN A C 1
ATOM 1543 O O . ASN A 1 188 ? -10.029 9.579 19.165 1.00 85.44 188 ASN A O 1
ATOM 1547 N N . ALA A 1 189 ? -9.328 10.634 21.025 1.00 88.44 189 ALA A N 1
ATOM 1548 C CA . ALA A 1 189 ? -9.986 11.889 20.701 1.00 88.44 189 ALA A CA 1
ATOM 1549 C C . ALA A 1 189 ? -9.150 12.652 19.668 1.00 88.44 189 ALA A C 1
ATOM 1551 O O . ALA A 1 189 ? -7.923 12.646 19.706 1.00 88.44 189 ALA A O 1
ATOM 1552 N N . PHE A 1 190 ? -9.816 13.330 18.737 1.00 89.31 190 PHE A N 1
ATOM 1553 C CA . PHE A 1 190 ? -9.138 14.252 17.834 1.00 89.31 190 PHE A CA 1
ATOM 1554 C C . PHE A 1 190 ? -9.025 15.631 18.500 1.00 89.31 190 PHE A C 1
ATOM 1556 O O . PHE A 1 190 ? -9.825 16.531 18.246 1.00 89.31 190 PHE A O 1
ATOM 1563 N N . ASP A 1 191 ? -8.065 15.756 19.415 1.00 92.19 191 ASP A N 1
ATOM 1564 C CA . ASP A 1 191 ? -7.854 16.917 20.291 1.00 92.19 191 ASP A CA 1
ATOM 1565 C C . ASP A 1 191 ? -6.475 17.581 20.120 1.00 92.19 191 ASP A C 1
ATOM 1567 O O . ASP A 1 191 ? -6.228 18.656 20.674 1.00 92.19 191 ASP A O 1
ATOM 1571 N N . GLN A 1 192 ? -5.588 16.981 19.322 1.00 92.81 192 GLN A N 1
ATOM 1572 C CA . GLN A 1 192 ? -4.279 17.537 18.992 1.00 92.81 192 GLN A CA 1
ATOM 1573 C C . GLN A 1 192 ? -4.072 17.657 17.484 1.00 92.81 192 GLN A C 1
ATOM 1575 O O . GLN A 1 192 ? -4.064 16.664 16.756 1.00 92.81 192 GLN A O 1
ATOM 1580 N N . LEU A 1 193 ? -3.842 18.887 17.024 1.00 91.81 193 LEU A N 1
ATOM 1581 C CA . LEU A 1 193 ? -3.480 19.202 15.647 1.00 91.81 193 LEU A CA 1
ATOM 1582 C C . LEU A 1 193 ? -2.141 19.924 15.632 1.00 91.81 193 LEU A C 1
ATOM 1584 O O . LEU A 1 193 ? -1.941 20.933 16.306 1.00 91.81 193 LEU A O 1
ATOM 1588 N N . THR A 1 194 ? -1.224 19.412 14.824 1.00 91.31 194 THR A N 1
ATOM 1589 C CA . THR A 1 194 ? -0.011 20.131 14.454 1.00 91.31 194 THR A CA 1
ATOM 1590 C C . THR A 1 194 ? -0.029 20.352 12.957 1.00 91.31 194 THR A C 1
ATOM 1592 O O . THR A 1 194 ? -0.151 19.400 12.189 1.00 91.31 194 THR A O 1
ATOM 1595 N N . MET A 1 195 ? 0.104 21.608 12.554 1.00 85.62 195 MET A N 1
ATOM 15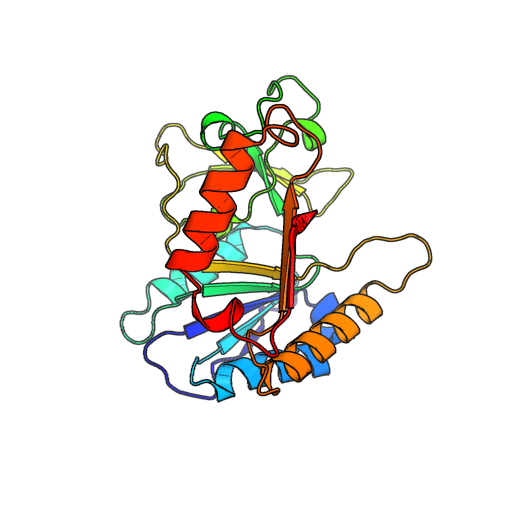96 C CA . MET A 1 195 ? 0.259 22.003 11.169 1.00 85.62 195 MET A CA 1
ATOM 1597 C C . MET A 1 195 ? 1.646 22.607 10.983 1.00 85.62 195 MET A C 1
ATOM 1599 O O . MET A 1 195 ? 2.062 23.447 11.774 1.00 85.62 195 MET A O 1
ATOM 1603 N N . ALA A 1 196 ? 2.346 22.184 9.936 1.00 83.62 196 ALA A N 1
ATOM 1604 C CA . ALA A 1 196 ? 3.613 22.771 9.531 1.00 83.62 196 ALA A CA 1
ATOM 1605 C C . ALA A 1 196 ? 3.607 22.992 8.019 1.00 83.62 196 ALA A C 1
ATOM 1607 O O . ALA A 1 196 ? 3.206 22.100 7.260 1.00 83.62 196 ALA A O 1
ATOM 1608 N N . ARG A 1 197 ? 4.064 24.161 7.568 1.00 72.31 197 ARG A N 1
ATOM 1609 C CA . ARG A 1 197 ? 4.319 24.419 6.144 1.00 72.31 197 ARG A CA 1
ATOM 1610 C C . ARG A 1 197 ? 5.809 24.196 5.904 1.00 72.31 197 ARG A C 1
ATOM 1612 O O . ARG A 1 197 ? 6.644 24.920 6.425 1.00 72.31 197 ARG A O 1
ATOM 1619 N N . GLY A 1 198 ? 6.154 23.159 5.139 1.00 70.12 198 GLY A N 1
ATOM 1620 C CA . GLY A 1 198 ? 7.544 22.939 4.728 1.00 70.12 198 GLY A CA 1
ATOM 1621 C C . GLY A 1 198 ? 8.107 24.151 3.972 1.00 70.12 198 GLY A C 1
ATOM 1622 O O . GLY A 1 198 ? 7.349 24.969 3.454 1.00 70.12 198 GLY A O 1
ATOM 1623 N N . HIS A 1 199 ? 9.434 24.256 3.885 1.00 72.69 199 HIS A N 1
ATOM 1624 C CA . HIS A 1 199 ? 10.093 25.381 3.218 1.00 72.69 199 HIS A CA 1
ATOM 1625 C C . HIS A 1 199 ? 9.679 25.489 1.738 1.00 72.69 199 HIS A C 1
ATOM 1627 O O . HIS A 1 199 ? 9.741 24.504 0.998 1.00 72.69 199 HIS A O 1
ATOM 1633 N N . GLY A 1 200 ? 9.262 26.678 1.293 1.00 67.69 200 GLY A N 1
ATOM 1634 C CA . GLY A 1 200 ? 8.837 26.893 -0.089 1.00 67.69 200 GLY A CA 1
ATOM 1635 C C . GLY A 1 200 ? 8.292 28.293 -0.355 1.00 67.69 200 GLY A C 1
ATOM 1636 O O . GLY A 1 200 ? 8.213 29.127 0.536 1.00 67.69 200 GLY A O 1
ATOM 1637 N N . TYR A 1 201 ? 7.882 28.542 -1.601 1.00 60.19 201 TYR A N 1
ATOM 1638 C CA . TYR A 1 201 ? 7.500 29.877 -2.086 1.00 60.19 201 TYR A CA 1
ATOM 1639 C C . TYR A 1 201 ? 6.436 30.586 -1.221 1.00 60.19 201 TYR A C 1
ATOM 1641 O O . TYR A 1 201 ? 6.545 31.784 -0.996 1.00 60.19 201 TYR A O 1
ATOM 1649 N N . ASN A 1 202 ? 5.464 29.841 -0.678 1.00 69.31 202 ASN A N 1
ATOM 1650 C CA . ASN A 1 202 ? 4.389 30.378 0.169 1.00 69.31 202 ASN A CA 1
ATOM 1651 C C . ASN A 1 202 ? 4.525 29.989 1.657 1.00 69.31 202 ASN A C 1
ATOM 1653 O O . ASN A 1 202 ? 3.530 30.053 2.385 1.00 69.31 202 ASN A O 1
ATOM 1657 N N . SER A 1 203 ? 5.676 29.480 2.115 1.00 72.19 203 SER A N 1
ATOM 1658 C CA . SER A 1 203 ? 5.811 29.017 3.509 1.00 72.19 203 SER A CA 1
ATOM 1659 C C . SER A 1 203 ? 5.778 30.175 4.506 1.00 72.19 203 SER A C 1
ATOM 1661 O O . SER A 1 203 ? 5.175 30.032 5.564 1.00 72.19 203 SER A O 1
ATOM 1663 N N . GLU A 1 204 ? 6.318 31.330 4.107 1.00 72.00 204 GLU A N 1
ATOM 1664 C CA . GLU A 1 204 ? 6.422 32.545 4.928 1.00 72.00 204 GLU A CA 1
ATOM 1665 C C . GLU A 1 204 ? 5.335 33.594 4.628 1.00 72.00 204 GLU A C 1
ATOM 1667 O O . GLU A 1 204 ? 5.417 34.711 5.129 1.00 72.00 204 GLU A O 1
ATOM 1672 N N . ASP A 1 205 ? 4.340 33.290 3.784 1.00 81.19 205 ASP A N 1
ATOM 1673 C CA . ASP A 1 205 ? 3.299 34.258 3.405 1.00 81.19 205 ASP A CA 1
ATOM 1674 C C . ASP A 1 205 ? 2.202 34.346 4.493 1.00 81.19 205 ASP A C 1
ATOM 1676 O O . ASP A 1 205 ? 1.428 33.392 4.658 1.00 81.19 205 ASP A O 1
ATOM 1680 N N . PRO A 1 206 ? 2.063 35.484 5.208 1.00 78.88 206 PRO A N 1
ATOM 1681 C CA . PRO A 1 206 ? 1.074 35.637 6.278 1.00 78.88 206 PRO A CA 1
ATOM 1682 C C . PRO A 1 206 ? -0.383 35.561 5.795 1.00 78.88 206 PRO A C 1
ATOM 1684 O O . PRO A 1 206 ? -1.273 35.162 6.552 1.00 78.88 206 PRO A O 1
ATOM 1687 N N . LEU A 1 207 ? -0.657 35.933 4.541 1.00 82.56 207 LEU A N 1
ATOM 1688 C CA . LEU A 1 207 ? -2.001 35.861 3.965 1.00 82.56 207 LEU A CA 1
ATOM 1689 C C . LEU A 1 207 ? -2.382 34.413 3.672 1.00 82.56 207 LEU A C 1
ATOM 1691 O O . LEU A 1 207 ? -3.482 33.989 4.028 1.00 82.56 207 LEU A O 1
ATOM 1695 N N . ALA A 1 208 ? -1.452 33.631 3.116 1.00 78.12 208 ALA A N 1
ATOM 1696 C CA . ALA A 1 208 ? -1.658 32.197 2.928 1.00 78.12 208 ALA A CA 1
ATOM 1697 C C . ALA A 1 208 ? -1.882 31.477 4.271 1.00 78.12 208 ALA A C 1
ATOM 1699 O O . ALA A 1 208 ? -2.704 30.568 4.364 1.00 78.12 208 ALA A O 1
ATOM 1700 N N . TRP A 1 209 ? -1.185 31.920 5.319 1.00 80.25 209 TRP A N 1
ATOM 1701 C CA . TRP A 1 209 ? -1.314 31.406 6.681 1.00 80.25 209 TRP A CA 1
ATOM 1702 C C . TRP A 1 209 ? -2.651 31.733 7.345 1.00 80.25 209 TRP A C 1
ATOM 1704 O O . TRP A 1 209 ? -3.290 30.855 7.925 1.00 80.25 209 TRP A O 1
ATOM 1714 N N . SER A 1 210 ? -3.083 32.992 7.274 1.00 82.56 210 SER A N 1
ATOM 1715 C CA . SER A 1 210 ? -4.318 33.423 7.937 1.00 82.56 210 SER A CA 1
ATOM 1716 C C . SER A 1 210 ? -5.554 32.736 7.353 1.00 82.56 210 SER A C 1
ATOM 1718 O O . SER A 1 210 ? -6.410 32.287 8.116 1.00 82.56 210 SER A O 1
ATOM 1720 N N . GLY A 1 211 ? -5.611 32.568 6.026 1.00 85.44 211 GLY A N 1
ATOM 1721 C CA . GLY A 1 211 ? -6.698 31.847 5.361 1.00 85.44 211 GLY A CA 1
ATOM 1722 C C . GLY A 1 211 ? -6.794 30.381 5.790 1.00 85.44 211 GLY A C 1
ATOM 1723 O O . GLY A 1 211 ? -7.880 29.896 6.096 1.00 85.44 211 GLY A O 1
ATOM 1724 N N . GLU A 1 212 ? -5.660 29.692 5.893 1.00 85.31 212 GLU A N 1
ATOM 1725 C CA . GLU A 1 212 ? -5.615 28.282 6.288 1.00 85.31 212 GLU A CA 1
ATOM 1726 C C . GLU A 1 212 ? -6.040 28.068 7.749 1.00 85.31 212 GLU A C 1
ATOM 1728 O O . GLU A 1 212 ? -6.811 27.157 8.054 1.00 85.31 212 GLU A O 1
ATOM 1733 N N . GLN A 1 213 ? -5.609 28.944 8.663 1.00 86.94 213 GLN A N 1
ATOM 1734 C CA . GLN A 1 213 ? -6.060 28.886 10.057 1.00 86.94 213 GLN A CA 1
ATOM 1735 C C . GLN A 1 213 ? -7.572 29.098 10.181 1.00 86.94 213 GLN A C 1
ATOM 1737 O O . GLN A 1 213 ? -8.214 28.439 11.002 1.00 86.94 213 GLN A O 1
ATOM 1742 N N . ILE A 1 214 ? -8.140 30.011 9.386 1.00 88.88 214 ILE A N 1
ATOM 1743 C CA . ILE A 1 214 ? -9.589 30.240 9.339 1.00 88.88 214 ILE A CA 1
ATOM 1744 C C . ILE A 1 214 ? -10.293 28.988 8.807 1.00 88.88 214 ILE A C 1
ATOM 1746 O O . ILE A 1 214 ? -11.192 28.481 9.474 1.00 88.88 214 ILE A O 1
ATOM 1750 N N . ALA A 1 215 ? -9.831 28.432 7.685 1.00 90.31 215 ALA A N 1
ATOM 1751 C CA . ALA A 1 215 ? -10.416 27.232 7.092 1.00 90.31 215 ALA A CA 1
ATOM 1752 C C . ALA A 1 215 ? -10.405 26.041 8.066 1.00 90.31 215 ALA A C 1
ATOM 1754 O O . ALA A 1 215 ? -11.423 25.372 8.242 1.00 90.31 215 ALA A O 1
ATOM 1755 N N . LEU A 1 216 ? -9.289 25.809 8.765 1.00 91.06 216 LEU A N 1
ATOM 1756 C CA . LEU A 1 216 ? -9.193 24.746 9.769 1.00 91.06 216 LEU A CA 1
ATOM 1757 C C . LEU A 1 216 ? -10.136 24.979 10.952 1.00 91.06 216 LEU A C 1
ATOM 1759 O O . LEU A 1 216 ? -10.738 24.027 11.446 1.00 91.06 216 LEU A O 1
ATOM 1763 N N . ARG A 1 217 ? -10.306 26.229 11.399 1.00 90.81 217 ARG A N 1
ATOM 1764 C CA . ARG A 1 217 ? -11.271 26.571 12.457 1.00 90.81 217 ARG A CA 1
ATOM 1765 C C . ARG A 1 217 ? -12.712 26.329 12.033 1.00 90.81 217 ARG A C 1
ATOM 1767 O O . ARG A 1 217 ? -13.503 25.874 12.853 1.00 90.81 217 ARG A O 1
ATOM 1774 N N . GLU A 1 218 ? -13.048 26.617 10.783 1.00 93.00 218 GLU A N 1
ATOM 1775 C CA . GLU A 1 218 ? -14.394 26.408 10.246 1.00 93.00 218 GLU A CA 1
ATOM 1776 C C . GLU A 1 218 ? -14.703 24.927 10.012 1.00 93.00 218 GLU A C 1
ATOM 1778 O O . GLU A 1 218 ? -15.798 24.469 10.336 1.00 93.00 218 GLU A O 1
ATOM 1783 N N . GLN A 1 219 ? -13.739 24.164 9.490 1.00 92.75 219 GLN A N 1
ATOM 1784 C CA . GLN A 1 219 ? -13.921 22.742 9.186 1.00 92.75 219 GLN A CA 1
ATOM 1785 C C . GLN A 1 219 ? -13.821 21.854 10.429 1.00 92.75 219 GLN A C 1
ATOM 1787 O O . GLN A 1 219 ? -14.522 20.847 10.531 1.00 92.75 219 GLN A O 1
ATOM 1792 N N . LEU A 1 220 ? -12.963 22.219 11.385 1.00 92.69 220 LEU A N 1
ATOM 1793 C CA . LEU A 1 220 ? -12.672 21.429 12.583 1.00 92.69 220 LEU A CA 1
ATOM 1794 C C . LEU A 1 220 ? -12.904 22.244 13.868 1.00 92.69 220 LEU A C 1
ATOM 1796 O O . LEU A 1 220 ? -12.047 22.256 14.748 1.00 92.69 220 LEU A O 1
ATOM 1800 N N . PRO A 1 221 ? -14.064 22.895 14.069 1.00 92.25 221 PRO A N 1
ATOM 1801 C CA . PRO A 1 221 ? -14.261 23.835 15.179 1.00 92.25 221 PRO A CA 1
ATOM 1802 C C . PRO A 1 221 ? -14.083 23.193 16.561 1.00 92.25 221 PRO A C 1
ATOM 1804 O O . PRO A 1 221 ? -13.732 23.868 17.527 1.00 92.25 221 PRO A O 1
ATOM 1807 N N . GLN A 1 222 ? -14.293 21.877 16.670 1.00 91.75 222 GLN A N 1
ATOM 1808 C CA . GLN A 1 222 ? -14.129 21.146 17.926 1.00 91.75 222 GLN A CA 1
ATOM 1809 C C . GLN A 1 222 ? -12.678 21.143 18.420 1.00 91.75 222 GLN A C 1
ATOM 1811 O O . GLN A 1 222 ? -12.466 21.237 19.626 1.00 91.75 222 GLN A O 1
ATOM 1816 N N . ILE A 1 223 ? -11.680 21.108 17.528 1.00 93.06 223 ILE A N 1
ATOM 1817 C CA . ILE A 1 223 ? -10.269 21.034 17.938 1.00 93.06 223 ILE A CA 1
ATOM 1818 C C . ILE A 1 223 ? -9.744 22.355 18.510 1.00 93.06 223 ILE A C 1
ATOM 1820 O O . ILE A 1 223 ? -8.749 22.366 19.221 1.00 93.06 223 ILE A O 1
ATOM 1824 N N . PHE A 1 224 ? -10.448 23.464 18.270 1.00 92.12 224 PHE A N 1
ATOM 1825 C CA . PHE A 1 224 ? -10.098 24.791 18.788 1.00 92.12 224 PHE A CA 1
ATOM 1826 C C . PHE A 1 224 ? -10.781 25.129 20.124 1.00 92.12 224 PHE A C 1
ATOM 1828 O O . PHE A 1 224 ? -10.654 26.252 20.615 1.00 92.12 224 PHE A O 1
ATOM 1835 N N . LYS A 1 225 ? -11.514 24.184 20.726 1.00 92.88 225 LYS A N 1
ATOM 1836 C CA . LYS A 1 225 ? -12.104 24.354 22.060 1.00 92.88 225 LYS A CA 1
ATOM 1837 C C . LYS A 1 225 ? -11.044 24.300 23.164 1.00 92.88 225 LYS A C 1
ATOM 1839 O O . LYS A 1 225 ? -9.985 23.698 23.010 1.00 92.88 225 LYS A O 1
ATOM 1844 N N . SER A 1 226 ? -11.357 24.915 24.305 1.00 90.06 226 SER A N 1
ATOM 1845 C CA . SER A 1 226 ? -10.505 24.861 25.501 1.00 90.06 226 SER A CA 1
ATOM 1846 C C . SER A 1 226 ? -10.255 23.410 25.934 1.00 90.06 226 SER A C 1
ATOM 1848 O O . SER A 1 226 ? -11.182 22.603 25.931 1.00 90.06 226 SER A O 1
ATOM 1850 N N . GLY A 1 227 ? -9.007 23.093 26.291 1.00 90.12 227 GLY A N 1
ATOM 1851 C CA . GLY A 1 227 ? -8.549 21.737 26.624 1.00 90.12 227 GLY A CA 1
ATOM 1852 C C . GLY A 1 227 ? -7.824 21.018 25.480 1.00 90.12 227 GLY A C 1
ATOM 1853 O O . GLY A 1 227 ? -7.023 20.129 25.750 1.00 90.12 227 GLY A O 1
ATOM 1854 N N . ASN A 1 228 ? -8.024 21.454 24.234 1.00 94.38 228 ASN A N 1
ATOM 1855 C CA . ASN A 1 228 ? -7.365 20.895 23.053 1.00 94.38 228 ASN A CA 1
ATOM 1856 C C . ASN A 1 228 ? -6.094 21.679 22.692 1.00 94.38 228 ASN A C 1
ATOM 1858 O O . ASN A 1 228 ? -5.870 22.796 23.164 1.00 94.38 228 ASN A O 1
ATOM 1862 N N . THR A 1 229 ? -5.250 21.097 21.838 1.00 93.94 229 THR A N 1
ATOM 1863 C CA . THR A 1 229 ? -3.987 21.708 21.407 1.00 93.94 229 THR A CA 1
ATOM 1864 C C . THR A 1 229 ? -3.930 21.840 19.891 1.00 93.94 229 THR A C 1
ATOM 1866 O O . THR A 1 229 ? -3.929 20.847 19.170 1.00 93.94 229 THR A O 1
ATOM 1869 N N . VAL A 1 230 ? -3.789 23.074 19.405 1.00 91.88 230 VAL A N 1
ATOM 1870 C CA . VAL A 1 230 ? -3.495 23.357 17.996 1.00 91.88 230 VAL A CA 1
ATOM 1871 C C . VAL A 1 230 ? -2.190 24.131 17.908 1.00 91.88 230 VAL A C 1
ATOM 1873 O O . VAL A 1 230 ? -2.064 25.204 18.498 1.00 91.88 230 VAL A O 1
ATOM 1876 N N . LYS A 1 231 ? -1.215 23.584 17.182 1.00 89.94 231 LYS A N 1
ATOM 1877 C CA . LYS A 1 231 ? 0.089 24.214 16.950 1.00 89.94 231 LYS A CA 1
ATOM 1878 C C . LYS A 1 231 ? 0.293 24.447 15.466 1.00 89.94 231 LYS A C 1
ATOM 1880 O O . LYS A 1 231 ? 0.091 23.536 14.666 1.00 89.94 231 LYS A O 1
ATOM 1885 N N . PHE A 1 232 ? 0.741 25.646 15.130 1.00 85.38 232 PHE A N 1
ATOM 1886 C CA . PHE A 1 232 ? 1.148 25.990 13.781 1.00 85.38 232 PHE A CA 1
ATOM 1887 C C . PHE A 1 232 ? 2.641 26.339 13.784 1.00 85.38 232 PHE A C 1
ATOM 1889 O O . PHE A 1 232 ? 3.060 27.158 14.605 1.00 85.38 232 PHE A O 1
ATOM 1896 N N . TYR A 1 233 ? 3.410 25.693 12.905 1.00 75.44 233 TYR A N 1
ATOM 1897 C CA . TYR A 1 233 ? 4.858 25.850 12.728 1.00 75.44 233 TYR A CA 1
ATOM 1898 C C . TYR A 1 233 ? 5.208 26.374 11.340 1.00 75.44 233 TYR A C 1
ATOM 1900 O O . TYR A 1 233 ? 4.583 25.905 10.356 1.00 75.44 233 TYR A O 1
#

Radius of gyration: 20.67 Å; chains: 1; bounding box: 44×59×52 Å

Secondary structure (DSSP, 8-state):
-PPPEEEPPSS--SSEEEEEEEHHHHHHHHHHHHHHHHHHHTTT-EEEEEEE----HHHHHHHHHHHHT-SSS-EEEEEEESS--EEEEES-GGG-SS----TTS-HHHHSEE-THHHH-TT--EEEEEE-SSSTTEEEEEE-TTS-SS---SSEEEEE-----TTS-HHHHHHHHHHHHHHHHTS---S-EEEE---SSTTTT-HHHHHHHHHHHHHH-GGGGSTT-EEEE-

Foldseek 3Di:
DDDKDKDWFPDDAQAAEEEEEEQVLCVLQVVLVVLLQVLCVVVRHGYMYIYYNAQDPVVLLVVLVVQQPPPRHHHAEYEYEELHAWEFEPPLQLQDDPQDDDPPDDSVNNTDGDCLSRFAPQWDWAWDAADPPRSSYTYIYTDPPGDSYRDGRHYYYYHYFDPDPPDDSSVVRNVVSVVVSVVSPDPDDPQEEEAEDPDDDCRPPVVVVVVVVVVCCVVPVVNVDPPGYYHYD

Sequence (233 aa):
MQAQTVVHPSIKTKTTFAIVVDQKSYDEAKSEIDAYRTSIEKEGLGTYLLIDDWKRPEPIREQLVKLHENEKTPLEGCVFIGDIPIPMIRDAHHLSSAFKRSPKANWQKSSVPSDRYYDDFGLKFDYIKQDSLIPDYHYMTLRADSKQYISPDIYSARIRPLHLEGENRYQMLRDYLKKAVAEKAKQNAFDQLTMARGHGYNSEDPLAWSGEQIALREQLPQIFKSGNTVKFY

Organism: NCBI:txid28111

pLDDT: mean 92.85, std 8.15, range [46.31, 98.81]